Protein AF-A0A8J1TC15-F1 (afdb_monomer)

Structure (mmCIF, N/CA/C/O backbone):
data_AF-A0A8J1TC15-F1
#
_entry.id   AF-A0A8J1TC15-F1
#
loop_
_atom_site.group_PDB
_atom_site.id
_atom_site.type_symbol
_atom_site.label_atom_id
_atom_site.label_alt_id
_atom_site.label_comp_id
_atom_site.label_asym_id
_atom_site.label_entity_id
_atom_site.label_seq_id
_atom_site.pdbx_PDB_ins_code
_atom_site.Cartn_x
_atom_site.Cartn_y
_atom_site.Cartn_z
_atom_site.occupancy
_atom_site.B_iso_or_equiv
_atom_site.auth_seq_id
_atom_site.auth_comp_id
_atom_site.auth_asym_id
_atom_site.auth_atom_id
_atom_site.pdbx_PDB_model_num
ATOM 1 N N . MET A 1 1 ? -5.485 -72.878 -23.109 1.00 44.88 1 MET A N 1
ATOM 2 C CA . MET A 1 1 ? -5.383 -72.364 -21.728 1.00 44.88 1 MET A CA 1
ATOM 3 C C . MET A 1 1 ? -4.046 -71.657 -21.588 1.00 44.88 1 MET A C 1
ATOM 5 O O . MET A 1 1 ? -3.053 -72.343 -21.424 1.00 44.88 1 MET A O 1
ATOM 9 N N . ALA A 1 2 ? -4.022 -70.336 -21.770 1.00 40.53 2 ALA A N 1
ATOM 10 C CA . ALA A 1 2 ? -2.958 -69.406 -21.363 1.00 40.53 2 ALA A CA 1
ATOM 11 C C . ALA A 1 2 ? -3.252 -68.072 -22.059 1.00 40.53 2 ALA A C 1
ATOM 13 O O . ALA A 1 2 ? -2.997 -67.978 -23.249 1.00 40.53 2 ALA A O 1
ATOM 14 N N . LEU A 1 3 ? -3.865 -67.112 -21.361 1.00 36.16 3 LEU A N 1
ATOM 15 C CA . LEU A 1 3 ? -3.813 -65.662 -21.629 1.00 36.16 3 LEU A CA 1
ATOM 16 C C . LEU A 1 3 ? -4.843 -64.978 -20.721 1.00 36.16 3 LEU A C 1
ATOM 18 O O . LEU A 1 3 ? -5.968 -64.725 -21.127 1.00 36.16 3 LEU A O 1
ATOM 22 N N . LEU A 1 4 ? -4.469 -64.743 -19.465 1.00 39.28 4 LEU A N 1
ATOM 23 C CA . LEU A 1 4 ? -5.154 -63.832 -18.544 1.00 39.28 4 LEU A CA 1
ATOM 24 C C . LEU A 1 4 ? -4.110 -63.375 -17.522 1.00 39.28 4 LEU A C 1
ATOM 26 O O . LEU A 1 4 ? -3.776 -64.101 -16.591 1.00 39.28 4 LEU A O 1
ATOM 30 N N . GLY A 1 5 ? -3.546 -62.194 -17.746 1.00 41.97 5 GLY A N 1
ATOM 31 C CA . GLY A 1 5 ? -2.594 -61.572 -16.837 1.00 41.97 5 GLY A CA 1
ATOM 32 C C . GLY A 1 5 ? -1.905 -60.401 -17.516 1.00 41.97 5 GLY A C 1
ATOM 33 O O . GLY A 1 5 ? -1.251 -60.596 -18.531 1.00 41.97 5 GLY A O 1
ATOM 34 N N . ILE A 1 6 ? -2.021 -59.221 -16.903 1.00 44.78 6 ILE A N 1
ATOM 35 C CA . ILE A 1 6 ? -1.453 -57.921 -17.301 1.00 44.78 6 ILE A CA 1
ATOM 36 C C . ILE A 1 6 ? -2.354 -57.105 -18.243 1.00 44.78 6 ILE A C 1
ATOM 38 O O . ILE A 1 6 ? -2.103 -56.988 -19.433 1.00 44.78 6 ILE A O 1
ATOM 42 N N . LEU A 1 7 ? -3.382 -56.479 -17.667 1.00 37.03 7 LEU A N 1
ATOM 43 C CA . LEU A 1 7 ? -3.981 -55.227 -18.154 1.00 37.03 7 LEU A CA 1
ATOM 44 C C . LEU A 1 7 ? -4.628 -54.523 -16.948 1.00 37.03 7 LEU A C 1
ATOM 46 O O . LEU A 1 7 ? -5.839 -54.531 -16.776 1.00 37.03 7 LEU A O 1
ATOM 50 N N . SER A 1 8 ? -3.803 -54.000 -16.038 1.00 45.66 8 SER A N 1
ATOM 51 C CA . SER A 1 8 ? -4.273 -53.156 -14.927 1.00 45.66 8 SER A CA 1
ATOM 52 C C . SER A 1 8 ? -3.149 -52.284 -14.361 1.00 45.66 8 SER A C 1
ATOM 54 O O . SER A 1 8 ? -2.936 -52.274 -13.161 1.00 45.66 8 SER A O 1
ATOM 56 N N . PHE A 1 9 ? -2.405 -51.568 -15.204 1.00 37.19 9 PHE A N 1
ATOM 57 C CA . PHE A 1 9 ? -1.527 -50.476 -14.762 1.00 37.19 9 PHE A CA 1
ATOM 58 C C . PHE A 1 9 ? -1.249 -49.554 -15.948 1.00 37.19 9 PHE A C 1
ATOM 60 O O . PHE A 1 9 ? -0.204 -49.684 -16.561 1.00 37.19 9 PHE A O 1
ATOM 67 N N . LEU A 1 10 ? -2.205 -48.700 -16.333 1.00 35.47 10 LEU A N 1
ATOM 68 C CA . LEU A 1 10 ? -1.983 -47.479 -17.138 1.00 35.47 10 LEU A CA 1
ATOM 69 C C . LEU A 1 10 ? -3.332 -46.789 -17.401 1.00 35.47 10 LEU A C 1
ATOM 71 O O . LEU A 1 10 ? -3.830 -46.734 -18.517 1.00 35.47 10 LEU A O 1
ATOM 75 N N . ALA A 1 11 ? -3.958 -46.293 -16.337 1.00 36.72 11 ALA A N 1
ATOM 76 C CA . ALA A 1 11 ? -5.098 -45.384 -16.437 1.00 36.72 11 ALA A CA 1
ATOM 77 C C . ALA A 1 11 ? -5.096 -44.428 -15.238 1.00 36.72 11 ALA A C 1
ATOM 79 O O . ALA A 1 11 ? -6.023 -44.422 -14.439 1.00 36.72 11 ALA A O 1
ATOM 80 N N . CYS A 1 12 ? -4.005 -43.678 -15.058 1.00 35.56 12 CYS A N 1
ATOM 81 C CA . CYS A 1 12 ? -3.994 -42.511 -14.169 1.00 35.56 12 CYS A CA 1
ATOM 82 C C . CYS A 1 12 ? -2.830 -41.558 -14.487 1.00 35.56 12 CYS A C 1
ATOM 84 O O . CYS A 1 12 ? -2.088 -41.152 -13.606 1.00 35.56 12 CYS A O 1
ATOM 86 N N . PHE A 1 13 ? -2.630 -41.229 -15.760 1.00 32.03 13 PHE A N 1
ATOM 87 C CA . PHE A 1 13 ? -1.803 -40.089 -16.154 1.00 32.03 13 PHE A CA 1
ATOM 88 C C . PHE A 1 13 ? -2.425 -39.514 -17.408 1.00 32.03 13 PHE A C 1
ATOM 90 O O . PHE A 1 13 ? -2.171 -40.015 -18.490 1.00 32.03 13 PHE A O 1
ATOM 97 N N . LEU A 1 14 ? -3.338 -38.567 -17.217 1.00 30.38 14 LEU A N 1
ATOM 98 C CA . LEU A 1 14 ? -3.688 -37.477 -18.131 1.00 30.38 14 LEU A CA 1
ATOM 99 C C . LEU A 1 14 ? -4.768 -36.637 -17.424 1.00 30.38 14 LEU A C 1
ATOM 101 O O . LEU A 1 14 ? -5.870 -36.432 -17.926 1.00 30.38 14 LEU A O 1
ATOM 105 N N . VAL A 1 15 ? -4.450 -36.150 -16.219 1.00 28.89 15 VAL A N 1
ATOM 106 C CA . VAL A 1 15 ? -5.023 -34.871 -15.798 1.00 28.89 15 VAL A CA 1
ATOM 107 C C . VAL A 1 15 ? -4.265 -33.853 -16.635 1.00 28.89 15 VAL A C 1
ATOM 109 O O . VAL A 1 15 ? -3.061 -33.682 -16.463 1.00 28.89 15 VAL A O 1
ATOM 112 N N . HIS A 1 16 ? -4.945 -33.269 -17.619 1.00 25.66 16 HIS A N 1
ATOM 113 C CA . HIS A 1 16 ? -4.458 -32.054 -18.250 1.00 25.66 16 HIS A CA 1
ATOM 114 C C . HIS A 1 16 ? -4.238 -31.048 -17.122 1.00 25.66 16 HIS A C 1
ATOM 116 O O . HIS A 1 16 ? -5.192 -30.679 -16.439 1.00 25.66 16 HIS A O 1
ATOM 122 N N . ALA A 1 17 ? -2.985 -30.657 -16.898 1.00 27.67 17 ALA A N 1
ATOM 123 C CA . ALA A 1 17 ? -2.678 -29.456 -16.150 1.00 27.67 17 ALA A CA 1
ATOM 124 C C . ALA A 1 17 ? -3.260 -28.290 -16.958 1.00 27.67 17 ALA A C 1
ATOM 126 O O . ALA A 1 17 ? -2.634 -27.781 -17.883 1.00 27.67 17 ALA A O 1
ATOM 127 N N . SER A 1 18 ? -4.513 -27.934 -16.682 1.00 32.81 18 SER A N 1
ATOM 128 C CA . SER A 1 18 ? -4.978 -26.581 -16.945 1.00 32.81 18 SER A CA 1
ATOM 129 C C . SER A 1 18 ? -4.099 -25.677 -16.096 1.00 32.81 18 SER A C 1
ATOM 131 O O . SER A 1 18 ? -4.026 -25.905 -14.888 1.00 32.81 18 SER A O 1
ATOM 133 N N . ASN A 1 19 ? -3.409 -24.734 -16.737 1.00 33.53 19 ASN A N 1
ATOM 134 C CA . ASN A 1 19 ? -2.605 -23.690 -16.112 1.00 33.53 19 ASN A CA 1
ATOM 135 C C . ASN A 1 19 ? -3.291 -23.201 -14.830 1.00 33.53 19 ASN A C 1
ATOM 137 O O . ASN A 1 19 ? -4.298 -22.500 -14.890 1.00 33.53 19 ASN A O 1
ATOM 141 N N . ALA A 1 20 ? -2.804 -23.653 -13.677 1.00 31.80 20 ALA A N 1
ATOM 142 C CA . ALA A 1 20 ? -3.202 -23.093 -12.405 1.00 31.80 20 ALA A CA 1
ATOM 143 C C . ALA A 1 20 ? -2.311 -21.869 -12.228 1.00 31.80 20 ALA A C 1
ATOM 145 O O . ALA A 1 20 ? -1.138 -22.005 -11.891 1.00 31.80 20 ALA A O 1
ATOM 146 N N . GLU A 1 21 ? -2.855 -20.701 -12.556 1.00 40.38 21 GLU A N 1
ATOM 147 C CA . GLU A 1 21 ? -2.321 -19.417 -12.117 1.00 40.38 21 GLU A CA 1
ATOM 148 C C . GLU A 1 21 ? -2.083 -19.521 -10.609 1.00 40.38 21 GLU A C 1
ATOM 150 O O . GLU A 1 21 ? -2.985 -19.838 -9.825 1.00 40.38 21 GLU A O 1
ATOM 155 N N . THR A 1 22 ? -0.819 -19.406 -10.212 1.00 44.84 22 THR A N 1
ATOM 156 C CA . THR A 1 22 ? -0.415 -19.574 -8.821 1.00 44.84 22 THR A CA 1
ATOM 157 C C . THR A 1 22 ? -0.875 -18.334 -8.068 1.00 44.84 22 THR A C 1
ATOM 159 O O . THR A 1 22 ? -0.169 -17.335 -8.026 1.00 44.84 22 THR A O 1
ATOM 162 N N . LEU A 1 23 ? -2.084 -18.385 -7.510 1.00 52.16 23 LEU A N 1
ATOM 163 C CA . LEU A 1 23 ? -2.609 -17.365 -6.607 1.00 52.16 23 LEU A CA 1
ATOM 164 C C . LEU A 1 23 ? -1.539 -17.050 -5.543 1.00 52.16 23 LEU A C 1
ATOM 166 O O . LEU A 1 23 ? -1.155 -17.953 -4.792 1.00 52.16 23 LEU A O 1
ATOM 170 N N . ILE A 1 24 ? -1.066 -15.797 -5.467 1.00 67.00 24 ILE A N 1
ATOM 171 C CA . ILE A 1 24 ? -0.081 -15.350 -4.464 1.00 67.00 24 ILE A CA 1
ATOM 172 C C . ILE A 1 24 ? -0.787 -15.168 -3.112 1.00 67.00 24 ILE A C 1
ATOM 174 O O . ILE A 1 24 ? -0.950 -14.071 -2.580 1.00 67.00 24 ILE A O 1
ATOM 178 N N . ILE A 1 25 ? -1.256 -16.285 -2.560 1.00 72.88 25 ILE A N 1
ATOM 179 C CA . ILE A 1 25 ? -1.775 -16.381 -1.201 1.00 72.88 25 ILE A CA 1
ATOM 180 C C . ILE A 1 25 ? -0.789 -17.128 -0.315 1.00 72.88 25 ILE A C 1
ATOM 182 O O . ILE A 1 25 ? -0.185 -18.124 -0.713 1.00 72.88 25 ILE A O 1
ATOM 186 N N . ASP A 1 26 ? -0.661 -16.673 0.926 1.00 75.69 26 ASP A N 1
ATOM 187 C CA . ASP A 1 26 ? 0.062 -17.413 1.949 1.00 75.69 26 ASP A CA 1
ATOM 188 C C . ASP A 1 26 ? -0.661 -18.733 2.306 1.00 75.69 26 ASP A C 1
ATOM 190 O O . ASP A 1 26 ? -1.798 -19.004 1.901 1.00 75.69 26 ASP A O 1
ATOM 194 N N . SER A 1 27 ? -0.012 -19.572 3.116 1.00 69.94 27 SER A N 1
ATOM 195 C CA . SER A 1 27 ? -0.578 -20.848 3.581 1.00 69.94 27 SER A CA 1
ATOM 196 C C . SER A 1 27 ? -1.859 -20.700 4.418 1.00 69.94 27 SER A C 1
ATOM 198 O O . SER A 1 27 ? -2.573 -21.682 4.631 1.00 69.94 27 SER A O 1
ATOM 200 N N . TYR A 1 28 ? -2.180 -19.485 4.867 1.00 75.31 28 TYR A N 1
ATOM 201 C CA . TYR A 1 28 ? -3.394 -19.141 5.605 1.00 75.31 28 TYR A CA 1
ATOM 202 C C . TYR A 1 28 ? -4.507 -18.613 4.686 1.00 75.31 28 TYR A C 1
ATOM 204 O O . TYR A 1 28 ? -5.640 -18.396 5.131 1.00 75.31 28 TYR A O 1
ATOM 212 N N . GLY A 1 29 ? -4.228 -18.477 3.388 1.00 83.69 29 GLY A N 1
ATOM 213 C CA . GLY A 1 29 ? -5.150 -17.948 2.399 1.00 83.69 29 GLY A CA 1
ATOM 214 C C . GLY A 1 29 ? -5.285 -16.433 2.470 1.00 83.69 29 GLY A C 1
ATOM 215 O O . GLY A 1 29 ? -6.389 -15.935 2.253 1.00 83.69 29 GLY A O 1
ATOM 216 N N . ASN A 1 30 ? -4.221 -15.710 2.810 1.00 89.62 30 ASN A N 1
ATOM 217 C CA . ASN A 1 30 ? -4.180 -14.255 2.728 1.00 89.62 30 ASN A CA 1
ATOM 218 C C . ASN A 1 30 ? -3.335 -13.797 1.541 1.00 89.62 30 ASN A C 1
ATOM 220 O O . ASN A 1 30 ? -2.290 -14.380 1.279 1.00 89.62 30 ASN A O 1
ATOM 224 N N . ALA A 1 31 ? -3.757 -12.725 0.877 1.00 91.81 31 ALA A N 1
ATOM 225 C CA . ALA A 1 31 ? -2.976 -12.042 -0.150 1.00 91.81 31 ALA A CA 1
ATOM 226 C C . ALA A 1 31 ? -2.532 -10.668 0.350 1.00 91.81 31 ALA A C 1
ATOM 228 O O . ALA A 1 31 ? -3.244 -10.040 1.141 1.00 91.81 31 ALA A O 1
ATOM 229 N N . THR A 1 32 ? -1.374 -10.201 -0.116 1.00 93.12 32 THR A N 1
ATOM 230 C CA . THR A 1 32 ? -0.784 -8.922 0.296 1.00 93.12 32 THR A CA 1
ATOM 231 C C . THR A 1 32 ? -0.552 -8.034 -0.915 1.00 93.12 32 THR A C 1
ATOM 233 O O . THR A 1 32 ? 0.270 -8.359 -1.762 1.00 93.12 32 THR A O 1
ATOM 236 N N . CYS A 1 33 ? -1.221 -6.885 -0.938 1.00 94.50 33 CYS A N 1
ATOM 237 C CA . CYS A 1 33 ? -0.926 -5.790 -1.857 1.00 94.50 33 CYS A CA 1
ATOM 238 C C . CYS A 1 33 ? 0.092 -4.829 -1.233 1.00 94.50 33 CYS A C 1
ATOM 240 O O . CYS A 1 33 ? 0.133 -4.676 -0.004 1.00 94.50 33 CYS A O 1
ATOM 242 N N . ARG A 1 34 ? 0.883 -4.153 -2.071 1.00 92.81 34 ARG A N 1
ATOM 243 C CA . ARG A 1 34 ? 1.950 -3.235 -1.646 1.00 92.81 34 ARG A CA 1
ATOM 244 C C . ARG A 1 34 ? 1.855 -1.885 -2.352 1.00 92.81 34 ARG A C 1
ATOM 246 O O . ARG A 1 34 ? 1.406 -1.806 -3.490 1.00 92.81 34 ARG A O 1
ATOM 253 N N . SER A 1 35 ? 2.299 -0.847 -1.654 1.00 92.62 35 SER A N 1
ATOM 254 C CA . SER A 1 35 ? 2.616 0.492 -2.158 1.00 92.62 35 SER A CA 1
ATOM 255 C C . SER A 1 35 ? 3.968 0.849 -1.555 1.00 92.62 35 SER A C 1
ATOM 257 O O . SER A 1 35 ? 4.033 1.235 -0.387 1.00 92.62 35 SER A O 1
ATOM 259 N N . GLN A 1 36 ? 5.040 0.623 -2.308 1.00 85.50 36 GLN A N 1
ATOM 260 C CA . GLN A 1 36 ? 6.404 0.557 -1.781 1.00 85.50 36 GLN A CA 1
ATOM 261 C C . GLN A 1 36 ? 7.339 1.508 -2.526 1.00 85.50 36 GLN A C 1
ATOM 263 O O . GLN A 1 36 ? 7.214 1.663 -3.735 1.00 85.50 36 GLN A O 1
ATOM 268 N N . GLY A 1 37 ? 8.272 2.119 -1.791 1.00 78.56 37 GLY A N 1
ATOM 269 C CA . GLY A 1 37 ? 9.329 2.946 -2.369 1.00 78.56 37 GLY A CA 1
ATOM 270 C C . GLY A 1 37 ? 8.816 4.256 -2.957 1.00 78.56 37 GLY A C 1
ATOM 271 O O . GLY A 1 37 ? 7.922 4.898 -2.388 1.00 78.56 37 GLY A O 1
ATOM 272 N N . GLU A 1 38 ? 9.338 4.598 -4.128 1.00 73.81 38 GLU A N 1
ATOM 273 C CA . GLU A 1 38 ? 8.834 5.584 -5.082 1.00 73.81 38 GLU A CA 1
ATOM 274 C C . GLU A 1 38 ? 7.526 5.106 -5.711 1.00 73.81 38 GLU A C 1
ATOM 276 O O . GLU A 1 38 ? 7.334 5.103 -6.916 1.00 73.81 38 GLU A O 1
ATOM 281 N N . VAL A 1 39 ? 6.628 4.619 -4.865 1.00 75.50 39 VAL A N 1
ATOM 282 C CA . VAL A 1 39 ? 5.293 4.129 -5.162 1.00 75.50 39 VAL A CA 1
ATOM 283 C C . VAL A 1 39 ? 5.264 3.185 -6.369 1.00 75.50 39 VAL A C 1
ATOM 285 O O . VAL A 1 39 ? 4.842 3.482 -7.491 1.00 75.50 39 VAL A O 1
ATOM 288 N N . HIS A 1 40 ? 5.687 1.970 -6.077 1.00 86.94 40 HIS A N 1
ATOM 289 C CA . HIS A 1 40 ? 5.468 0.788 -6.882 1.00 86.94 40 HIS A CA 1
ATOM 290 C C . HIS A 1 40 ? 4.323 -0.006 -6.257 1.00 86.94 40 HIS A C 1
ATOM 292 O O . HIS A 1 40 ? 4.299 -0.250 -5.042 1.00 86.94 40 HIS A O 1
ATOM 298 N N . TYR A 1 41 ? 3.337 -0.349 -7.079 1.00 91.50 41 TYR A N 1
ATOM 299 C CA . TYR A 1 41 ? 2.155 -1.078 -6.653 1.00 91.50 41 TYR A CA 1
ATOM 300 C C . TYR A 1 41 ? 2.286 -2.545 -7.029 1.00 91.50 41 TYR A C 1
ATOM 302 O O . TYR A 1 41 ? 2.633 -2.865 -8.160 1.00 91.50 41 TYR A O 1
ATOM 310 N N . TRP A 1 42 ? 1.944 -3.418 -6.085 1.00 91.25 42 TRP A N 1
ATOM 311 C CA . TRP A 1 42 ? 1.667 -4.827 -6.356 1.00 91.25 42 TRP A CA 1
ATOM 312 C C . TRP A 1 42 ? 0.216 -5.092 -6.005 1.00 91.25 42 TRP A C 1
ATOM 314 O O . TRP A 1 42 ? -0.185 -4.840 -4.865 1.00 91.25 42 TRP A O 1
ATOM 324 N N . SER A 1 43 ? -0.561 -5.589 -6.964 1.00 94.25 43 SER A N 1
ATOM 325 C CA . SER A 1 43 ? -1.945 -5.987 -6.729 1.00 94.25 43 SER A CA 1
ATOM 326 C C . SER A 1 43 ? -2.038 -7.185 -5.777 1.00 94.25 43 SER A C 1
ATOM 328 O O . SER A 1 43 ? -1.036 -7.804 -5.416 1.00 94.25 43 SER A O 1
ATOM 330 N N . LEU A 1 44 ? -3.258 -7.527 -5.354 1.00 93.75 44 LEU A N 1
ATOM 331 C CA . LEU A 1 44 ? -3.488 -8.725 -4.537 1.00 93.75 44 LEU A CA 1
ATOM 332 C C . LEU A 1 44 ? -3.222 -10.033 -5.292 1.00 93.75 44 LEU A C 1
ATOM 334 O O . LEU A 1 44 ? -2.948 -11.039 -4.641 1.00 93.75 44 LEU A O 1
ATOM 338 N N . ASP A 1 45 ? -3.291 -10.018 -6.623 1.00 91.00 45 ASP A N 1
ATOM 339 C CA . ASP A 1 45 ? -3.049 -11.200 -7.452 1.00 91.00 45 ASP A CA 1
ATOM 340 C C . ASP A 1 45 ? -1.601 -11.265 -7.973 1.00 91.00 45 ASP A C 1
ATOM 342 O O . ASP A 1 45 ? -1.163 -12.325 -8.414 1.00 91.00 45 ASP A O 1
ATOM 346 N N . GLY A 1 46 ? -0.824 -10.182 -7.827 1.00 86.94 46 GLY A N 1
ATOM 347 C CA . GLY A 1 46 ? 0.619 -10.156 -8.085 1.00 86.94 46 GLY A CA 1
ATOM 348 C C . GLY A 1 46 ? 1.075 -9.228 -9.207 1.00 86.94 46 GLY A C 1
ATOM 349 O O . GLY A 1 46 ? 2.270 -9.186 -9.494 1.00 86.94 46 GLY A O 1
ATOM 350 N N . LEU A 1 47 ? 0.167 -8.471 -9.829 1.00 87.75 47 LEU A N 1
ATOM 351 C CA . LEU A 1 47 ? 0.527 -7.533 -10.887 1.00 87.75 47 LEU A CA 1
ATOM 352 C C . LEU A 1 47 ? 1.321 -6.351 -10.322 1.00 87.75 47 LEU A C 1
ATOM 354 O O . LEU A 1 47 ? 0.812 -5.608 -9.480 1.00 87.75 47 LEU A O 1
ATOM 358 N N . GLY A 1 48 ? 2.534 -6.156 -10.836 1.00 87.81 48 GLY A N 1
ATOM 359 C CA . GLY A 1 48 ? 3.363 -4.982 -10.585 1.00 87.81 48 GLY A CA 1
ATOM 360 C C . GLY A 1 48 ? 3.080 -3.849 -11.575 1.00 87.81 48 GLY A C 1
ATOM 361 O O . GLY A 1 48 ? 3.037 -4.083 -12.781 1.00 87.81 48 GLY A O 1
ATOM 362 N N . TYR A 1 49 ? 2.909 -2.618 -11.089 1.00 87.50 49 TYR A N 1
ATOM 363 C CA . TYR A 1 49 ? 2.891 -1.416 -11.931 1.00 87.50 49 TYR A CA 1
ATOM 364 C C . TYR A 1 49 ? 3.335 -0.163 -11.160 1.00 87.50 49 TYR A C 1
ATOM 366 O O . TYR A 1 49 ? 3.392 -0.143 -9.929 1.00 87.50 49 TYR A O 1
ATOM 374 N N . HIS A 1 50 ? 3.628 0.914 -11.887 1.00 86.06 50 HIS A N 1
ATOM 375 C CA . HIS A 1 50 ? 4.122 2.171 -11.321 1.00 86.06 50 HIS A CA 1
ATOM 376 C C . HIS A 1 50 ? 3.105 3.297 -11.509 1.00 86.06 50 HIS A C 1
ATOM 378 O O . HIS A 1 50 ? 2.397 3.331 -12.511 1.00 86.06 50 HIS A O 1
ATOM 384 N N . HIS A 1 51 ? 3.021 4.219 -10.550 1.00 86.56 51 HIS A N 1
ATOM 385 C CA . HIS A 1 51 ? 2.198 5.428 -10.674 1.00 86.56 51 HIS A CA 1
ATOM 386 C C . HIS A 1 51 ? 2.763 6.533 -9.773 1.00 86.56 51 HIS A C 1
ATOM 388 O O . HIS A 1 51 ? 2.729 6.418 -8.548 1.00 86.56 51 HIS A O 1
ATOM 394 N N . GLN A 1 52 ? 3.296 7.590 -10.393 1.00 81.12 52 GLN A N 1
ATOM 395 C CA . GLN A 1 52 ? 4.214 8.555 -9.770 1.00 81.12 52 GLN A CA 1
ATOM 396 C C . GLN A 1 52 ? 3.583 9.928 -9.557 1.00 81.12 52 GLN A C 1
ATOM 398 O O . GLN A 1 52 ? 3.829 10.865 -10.314 1.00 81.12 52 GLN A O 1
ATOM 403 N N . CYS A 1 53 ? 2.703 10.042 -8.564 1.00 86.19 53 CYS A N 1
ATOM 404 C CA . CYS A 1 53 ? 1.875 11.233 -8.397 1.00 86.19 53 CYS A CA 1
ATOM 405 C C . CYS A 1 53 ? 1.522 11.443 -6.926 1.00 86.19 53 CYS A C 1
ATOM 407 O O . CYS A 1 53 ? 1.342 10.483 -6.175 1.00 86.19 53 CYS A O 1
ATOM 409 N N . ASP A 1 54 ? 1.365 12.696 -6.512 1.00 89.31 54 ASP A N 1
ATOM 410 C CA . ASP A 1 54 ? 1.272 13.104 -5.115 1.00 89.31 54 ASP A CA 1
ATOM 411 C C . ASP A 1 54 ? -0.160 13.289 -4.602 1.00 89.31 54 ASP A C 1
ATOM 413 O O . ASP A 1 54 ? -0.363 14.027 -3.648 1.00 89.31 54 ASP A O 1
ATOM 417 N N . CYS A 1 55 ? -1.170 12.606 -5.156 1.00 94.06 55 CYS A N 1
ATOM 418 C CA . CYS A 1 55 ? -2.542 12.678 -4.634 1.00 94.06 55 CYS A CA 1
ATOM 419 C C . CYS A 1 55 ? -2.870 11.606 -3.588 1.00 94.06 55 CYS A C 1
ATOM 421 O O . CYS A 1 55 ? -2.051 10.783 -3.174 1.00 94.06 55 CYS A O 1
ATOM 423 N N . LYS A 1 56 ? -4.116 11.661 -3.108 1.00 97.19 56 LYS A N 1
ATOM 424 C CA . LYS A 1 56 ? -4.719 10.620 -2.286 1.00 97.19 56 LYS A CA 1
ATOM 425 C C . LYS A 1 56 ? -5.483 9.641 -3.168 1.00 97.19 56 LYS A C 1
ATOM 427 O O . LYS A 1 56 ? -6.265 10.050 -4.027 1.00 97.19 56 LYS A O 1
ATOM 432 N N . TYR A 1 57 ? -5.309 8.355 -2.905 1.00 97.25 57 TYR A N 1
ATOM 433 C CA . TYR A 1 57 ? -5.849 7.273 -3.714 1.00 97.25 57 TYR A CA 1
ATOM 434 C C . TYR A 1 57 ? -6.559 6.229 -2.859 1.00 97.25 57 TYR A C 1
ATOM 436 O O . TYR A 1 57 ? -6.205 5.985 -1.702 1.00 97.25 57 TYR A O 1
ATOM 444 N N . LEU A 1 58 ? -7.569 5.585 -3.445 1.00 98.00 58 LEU A N 1
ATOM 445 C CA . LEU A 1 58 ? -8.142 4.361 -2.895 1.00 98.00 58 LEU A CA 1
ATOM 446 C C . LEU A 1 58 ? -7.187 3.200 -3.178 1.00 98.00 58 LEU A C 1
ATOM 448 O O . LEU A 1 58 ? -7.210 2.643 -4.273 1.00 98.00 58 LEU A O 1
ATOM 452 N N . LEU A 1 59 ? -6.384 2.827 -2.180 1.00 97.19 59 LEU A N 1
ATOM 453 C CA . LEU A 1 59 ? -5.498 1.672 -2.284 1.00 97.19 59 LEU A CA 1
ATOM 454 C C . LEU A 1 59 ? -6.336 0.395 -2.400 1.00 97.19 59 LEU A C 1
ATOM 456 O O . LEU A 1 59 ? -6.170 -0.378 -3.335 1.00 97.19 59 LEU A O 1
ATOM 460 N N . LEU A 1 60 ? -7.317 0.229 -1.509 1.00 96.62 60 LEU A N 1
ATOM 461 C CA . LEU A 1 60 ? -8.240 -0.901 -1.546 1.00 96.62 60 LEU A CA 1
ATOM 462 C C . LEU A 1 60 ? -9.518 -0.603 -0.760 1.00 96.62 60 LEU A C 1
ATOM 464 O O . LEU A 1 60 ? -9.475 0.031 0.290 1.00 96.62 60 LEU A O 1
ATOM 468 N N . GLY A 1 61 ? -10.673 -1.089 -1.198 1.00 96.50 61 GLY A N 1
ATOM 469 C CA . GLY A 1 61 ? -11.903 -0.979 -0.418 1.00 96.50 61 GLY A CA 1
ATOM 470 C C . GLY A 1 61 ? -12.935 -2.035 -0.767 1.00 96.50 61 GLY A C 1
ATOM 471 O O . GLY A 1 61 ? -12.995 -2.528 -1.889 1.00 96.50 61 GLY A O 1
ATOM 472 N N . SER A 1 62 ? -13.788 -2.368 0.200 1.00 95.81 62 SER A N 1
ATOM 473 C CA . SER A 1 62 ? -14.895 -3.300 -0.018 1.00 95.81 62 SER A CA 1
ATOM 474 C C . SER A 1 62 ? -15.919 -2.717 -0.998 1.00 95.81 62 SER A C 1
ATOM 476 O O . SER A 1 62 ? -16.467 -1.643 -0.735 1.00 95.81 62 SER A O 1
ATOM 478 N N . ILE A 1 63 ? -16.250 -3.447 -2.064 1.00 93.44 63 ILE A N 1
ATOM 479 C CA . ILE A 1 63 ? -17.291 -3.049 -3.034 1.00 93.44 63 ILE A CA 1
ATOM 480 C C . ILE A 1 63 ? -18.664 -3.649 -2.714 1.00 93.44 63 ILE A C 1
ATOM 482 O O . ILE A 1 63 ? -19.699 -3.173 -3.182 1.00 93.44 63 ILE A O 1
ATOM 486 N N . ILE A 1 64 ? -18.701 -4.676 -1.866 1.00 87.94 64 ILE A N 1
ATOM 487 C CA . ILE A 1 64 ? -19.948 -5.285 -1.410 1.00 87.94 64 ILE A CA 1
ATOM 488 C C . ILE A 1 64 ? -20.577 -4.495 -0.257 1.00 87.94 64 ILE A C 1
ATOM 490 O O . ILE A 1 64 ? -19.905 -4.042 0.670 1.00 87.94 64 ILE A O 1
ATOM 494 N N . LYS A 1 65 ? -21.912 -4.385 -0.268 1.00 79.38 65 LYS A N 1
ATOM 495 C CA . LYS A 1 65 ? -22.687 -3.794 0.835 1.00 79.38 65 LYS A CA 1
ATOM 496 C C . LYS A 1 65 ? -22.704 -4.742 2.039 1.00 79.38 65 LYS A C 1
ATOM 498 O O . LYS A 1 65 ? -23.674 -5.462 2.263 1.00 79.38 65 LYS A O 1
ATOM 503 N N . THR A 1 66 ? -21.627 -4.760 2.818 1.00 79.38 66 THR A N 1
ATOM 504 C CA . THR A 1 66 ? -21.539 -5.540 4.061 1.00 79.38 66 THR A CA 1
ATOM 505 C C . THR A 1 66 ? -21.947 -4.706 5.267 1.00 79.38 66 THR A C 1
ATOM 507 O O . THR A 1 66 ? -22.144 -3.491 5.212 1.00 79.38 66 THR A O 1
ATOM 510 N N . ARG A 1 67 ? -22.063 -5.373 6.420 1.00 79.19 67 ARG A N 1
ATOM 511 C CA . ARG A 1 67 ? -22.208 -4.689 7.710 1.00 79.19 67 ARG A CA 1
ATOM 512 C C . ARG A 1 67 ? -20.897 -4.043 8.183 1.00 79.19 67 ARG A C 1
ATOM 514 O O . ARG A 1 67 ? -20.971 -3.195 9.074 1.00 79.19 67 ARG A O 1
ATOM 521 N N . THR A 1 68 ? -19.761 -4.394 7.591 1.00 90.62 68 THR A N 1
ATOM 522 C CA . THR A 1 68 ? -18.404 -3.980 7.975 1.00 90.62 68 THR A CA 1
ATOM 523 C C . THR A 1 68 ? -17.613 -3.490 6.750 1.00 90.62 68 THR A C 1
ATOM 525 O O . THR A 1 68 ? -16.586 -4.075 6.412 1.00 90.62 68 THR A O 1
ATOM 528 N N . PRO A 1 69 ? -18.085 -2.443 6.040 1.00 94.31 69 PRO A N 1
ATOM 529 C CA . PRO A 1 69 ? -17.346 -1.896 4.905 1.00 94.31 69 PRO A CA 1
ATOM 530 C C . PRO A 1 69 ? -16.027 -1.277 5.372 1.00 94.31 69 PRO A C 1
ATOM 532 O O . PRO A 1 69 ? -15.970 -0.696 6.454 1.00 94.31 69 PRO A O 1
ATOM 535 N N . PHE A 1 70 ? -14.983 -1.344 4.567 1.00 96.94 70 PHE A N 1
ATOM 536 C CA . PHE A 1 70 ? -13.716 -0.699 4.897 1.00 96.94 70 PHE A CA 1
ATOM 537 C C . PHE A 1 70 ? -13.103 -0.074 3.652 1.00 96.94 70 PHE A C 1
ATOM 539 O O . PHE A 1 70 ? -13.418 -0.470 2.524 1.00 96.94 70 PHE A O 1
ATOM 546 N N . LYS A 1 71 ? -12.232 0.904 3.877 1.00 97.88 71 LYS A N 1
ATOM 547 C CA . LYS A 1 71 ? -11.329 1.432 2.860 1.00 97.88 71 LYS A CA 1
ATOM 548 C C . LYS A 1 71 ? -9.941 1.564 3.452 1.00 97.88 71 LYS A C 1
ATOM 550 O O . LYS A 1 71 ? -9.798 1.890 4.628 1.00 97.88 71 LYS A O 1
ATOM 555 N N . VAL A 1 72 ? -8.952 1.342 2.612 1.00 98.56 72 VAL A N 1
ATOM 556 C CA . VAL A 1 72 ? -7.562 1.683 2.836 1.00 98.56 72 VAL A CA 1
ATOM 557 C C . VAL A 1 72 ? -7.207 2.733 1.794 1.00 98.56 72 VAL A C 1
ATOM 559 O O . VAL A 1 72 ? -7.372 2.506 0.593 1.00 98.56 72 VAL A O 1
ATOM 562 N N . LEU A 1 73 ? -6.802 3.910 2.252 1.00 98.31 73 LEU A N 1
ATOM 563 C CA . LEU A 1 73 ? -6.414 5.032 1.405 1.00 98.31 73 LEU A CA 1
ATOM 564 C C . LEU A 1 73 ? -4.914 5.263 1.560 1.00 98.31 73 LEU A C 1
ATOM 566 O O . LEU A 1 73 ? -4.409 5.211 2.678 1.00 98.31 73 LEU A O 1
ATOM 570 N N . SER A 1 74 ? -4.226 5.556 0.464 1.00 97.12 74 SER A N 1
ATOM 571 C CA . SER A 1 74 ? -2.830 6.000 0.488 1.00 97.12 74 SER A CA 1
ATOM 572 C C . SER A 1 74 ? -2.768 7.458 0.058 1.00 97.12 74 SER A C 1
ATOM 574 O O . SER A 1 74 ? -3.459 7.844 -0.886 1.00 97.12 74 SER A O 1
ATOM 576 N N . LYS A 1 75 ? -1.981 8.281 0.748 1.00 96.62 75 LYS A N 1
ATOM 577 C CA . LYS A 1 75 ? -1.602 9.614 0.267 1.00 96.62 75 LYS A CA 1
ATOM 578 C C . LYS A 1 75 ? -0.149 9.567 -0.130 1.00 96.62 75 LYS A C 1
ATOM 580 O O . LYS A 1 75 ? 0.689 9.242 0.708 1.00 96.62 75 LYS A O 1
ATOM 585 N N . ASN A 1 76 ? 0.127 9.982 -1.353 1.00 93.88 76 ASN A N 1
ATOM 586 C CA . ASN A 1 76 ? 1.479 10.132 -1.844 1.00 93.88 76 ASN A CA 1
ATOM 587 C C . ASN A 1 76 ? 1.958 11.584 -1.685 1.00 93.88 76 ASN A C 1
ATOM 589 O O . ASN A 1 76 ? 1.156 12.493 -1.450 1.00 93.88 76 ASN A O 1
ATOM 593 N N . TRP A 1 77 ? 3.268 11.802 -1.759 1.00 90.44 77 TRP A N 1
ATOM 594 C CA . TRP A 1 77 ? 3.895 13.126 -1.729 1.00 90.44 77 TRP A CA 1
ATOM 595 C C . TRP A 1 77 ? 5.252 13.126 -2.422 1.00 90.44 77 TRP A C 1
ATOM 597 O O . TRP A 1 77 ? 5.935 12.105 -2.439 1.00 90.44 77 TRP A O 1
ATOM 607 N N . TYR A 1 78 ? 5.662 14.284 -2.926 1.00 86.12 78 TYR A N 1
ATOM 608 C CA . TYR A 1 78 ? 7.059 14.531 -3.263 1.00 86.12 78 TYR A CA 1
ATOM 609 C C . TYR A 1 78 ? 7.847 14.850 -1.993 1.00 86.12 78 TYR A C 1
ATOM 611 O O . TYR A 1 78 ? 7.346 15.535 -1.090 1.00 86.12 78 TYR A O 1
ATOM 619 N N . LEU A 1 79 ? 9.081 14.350 -1.911 1.00 81.38 79 LEU A N 1
ATOM 620 C CA . LEU A 1 79 ? 9.948 14.646 -0.776 1.00 81.38 79 LEU A CA 1
ATOM 621 C C . LEU A 1 79 ? 10.246 16.155 -0.712 1.00 81.38 79 LEU A C 1
ATOM 623 O O . LEU A 1 79 ? 10.440 16.800 -1.746 1.00 81.38 79 LEU A O 1
ATOM 627 N N . PRO A 1 80 ? 10.326 16.749 0.492 1.00 79.31 80 PRO A N 1
ATOM 628 C CA . PRO A 1 80 ? 10.713 18.147 0.631 1.00 79.31 80 PRO A CA 1
ATOM 629 C C . PRO A 1 80 ? 12.087 18.407 0.002 1.00 79.31 80 PRO A C 1
ATOM 631 O O . PRO A 1 80 ? 13.066 17.756 0.360 1.00 79.31 80 PRO A O 1
ATOM 634 N N . GLY A 1 81 ? 12.164 19.389 -0.898 1.00 72.44 81 GLY A N 1
ATOM 635 C CA . GLY A 1 81 ? 13.397 19.737 -1.612 1.00 72.44 81 GLY A CA 1
ATOM 636 C C . GLY A 1 81 ? 13.582 19.035 -2.961 1.00 72.44 81 GLY A C 1
ATOM 637 O O . GLY A 1 81 ? 14.554 19.335 -3.649 1.00 72.44 81 GLY A O 1
ATOM 638 N N . ASP A 1 82 ? 12.659 18.160 -3.371 1.00 67.94 82 ASP A N 1
ATOM 639 C CA . ASP A 1 82 ? 12.626 17.623 -4.734 1.00 67.94 82 ASP A CA 1
ATOM 640 C C . ASP A 1 82 ? 11.889 18.584 -5.683 1.00 67.94 82 ASP A C 1
ATOM 642 O O . ASP A 1 82 ? 10.691 18.464 -5.939 1.00 67.94 82 ASP A O 1
ATOM 646 N N . GLU A 1 83 ? 12.612 19.593 -6.174 1.00 59.88 83 GLU A N 1
ATOM 647 C CA . GLU A 1 83 ? 12.051 20.661 -7.017 1.00 59.88 83 GLU A CA 1
ATOM 648 C C . GLU A 1 83 ? 11.527 20.169 -8.370 1.00 59.88 83 GLU A C 1
ATOM 650 O O . GLU A 1 83 ? 10.666 20.822 -8.959 1.00 59.88 83 GLU A O 1
ATOM 655 N N . ILE A 1 84 ? 12.038 19.040 -8.868 1.00 61.44 84 ILE A N 1
ATOM 656 C CA . ILE A 1 84 ? 11.653 18.510 -10.181 1.00 61.44 84 ILE A CA 1
ATOM 657 C C . ILE A 1 84 ? 10.642 17.365 -10.085 1.00 61.44 84 ILE A C 1
ATOM 659 O O . ILE A 1 84 ? 10.290 16.812 -11.122 1.00 61.44 84 ILE A O 1
ATOM 663 N N . GLN A 1 85 ? 10.167 17.042 -8.872 1.00 69.69 85 GLN A N 1
ATOM 664 C CA . GLN A 1 85 ? 9.135 16.028 -8.633 1.00 69.69 85 GLN A CA 1
ATOM 665 C C . GLN A 1 85 ? 9.494 14.686 -9.290 1.00 69.69 85 GLN A C 1
ATOM 667 O O . GLN A 1 85 ? 8.710 14.117 -10.048 1.00 69.69 85 GLN A O 1
ATOM 672 N N . ARG A 1 86 ? 10.718 14.205 -9.028 1.00 62.94 86 ARG A N 1
ATOM 673 C CA . ARG A 1 86 ? 11.296 13.008 -9.668 1.00 62.94 86 ARG A CA 1
ATOM 674 C C . ARG A 1 86 ? 10.472 11.766 -9.387 1.00 62.94 86 ARG A C 1
ATOM 676 O O . ARG A 1 86 ? 10.360 10.906 -10.252 1.00 62.94 86 ARG A O 1
ATOM 683 N N . ALA A 1 87 ? 9.937 11.688 -8.173 1.00 76.00 87 ALA A N 1
ATOM 684 C CA . ALA A 1 87 ? 9.239 10.517 -7.688 1.00 76.00 87 ALA A CA 1
ATOM 685 C C . ALA A 1 87 ? 8.317 10.828 -6.517 1.00 76.00 87 ALA A C 1
ATOM 687 O O . ALA A 1 87 ? 8.644 11.608 -5.615 1.00 76.00 87 ALA A O 1
ATOM 688 N N . SER A 1 88 ? 7.168 10.162 -6.508 1.00 85.19 88 SER A N 1
ATOM 689 C CA . SER A 1 88 ? 6.227 10.234 -5.398 1.00 85.19 88 SER A CA 1
ATOM 690 C C . SER A 1 88 ? 6.493 9.112 -4.402 1.00 85.19 88 SER A C 1
ATOM 692 O O . SER A 1 88 ? 6.856 8.010 -4.784 1.00 85.19 88 SER A O 1
ATOM 694 N N . TRP A 1 89 ? 6.265 9.383 -3.123 1.00 88.38 89 TRP A N 1
ATOM 695 C CA . TRP A 1 89 ? 6.477 8.448 -2.020 1.00 88.38 89 TRP A CA 1
ATOM 696 C C . TRP A 1 89 ? 5.181 8.269 -1.235 1.00 88.38 89 TRP A C 1
ATOM 698 O O . TRP A 1 89 ? 4.341 9.169 -1.228 1.00 88.38 89 TRP A O 1
ATOM 708 N N . THR A 1 90 ? 5.007 7.166 -0.509 1.00 93.38 90 THR A N 1
ATOM 709 C CA . THR A 1 90 ? 3.851 7.020 0.394 1.00 93.38 90 THR A CA 1
ATOM 710 C C . THR A 1 90 ? 4.011 7.944 1.612 1.00 93.38 90 THR A C 1
ATOM 712 O O . THR A 1 90 ? 4.846 7.708 2.474 1.00 93.38 90 THR A O 1
ATOM 715 N N . LYS A 1 91 ? 3.188 8.990 1.747 1.00 94.50 91 LYS A N 1
ATOM 716 C CA . LYS A 1 91 ? 3.201 9.909 2.903 1.00 94.50 91 LYS A CA 1
ATOM 717 C C . LYS A 1 91 ? 2.535 9.298 4.129 1.00 94.50 91 LYS A C 1
ATOM 719 O O . LYS A 1 91 ? 3.043 9.414 5.246 1.00 94.50 91 LYS A O 1
ATOM 724 N N . TYR A 1 92 ? 1.350 8.730 3.941 1.00 97.12 92 TYR A N 1
ATOM 725 C CA . TYR A 1 92 ? 0.580 8.093 5.002 1.00 97.12 92 TYR A CA 1
ATOM 726 C C . TYR A 1 92 ? -0.435 7.111 4.420 1.00 97.12 92 TYR A C 1
ATOM 728 O O . TYR A 1 92 ? -0.885 7.262 3.283 1.00 97.12 92 TYR A O 1
ATOM 736 N N . VAL A 1 93 ? -0.875 6.174 5.256 1.00 98.25 93 VAL A N 1
ATOM 737 C CA . VAL A 1 93 ? -1.966 5.240 4.959 1.00 98.25 93 VAL A CA 1
ATOM 738 C C . VAL A 1 93 ? -3.105 5.462 5.945 1.00 98.25 93 VAL A C 1
ATOM 740 O O . VAL A 1 93 ? -2.878 5.677 7.135 1.00 98.25 93 VAL A O 1
ATOM 743 N N . GLU A 1 94 ? -4.346 5.411 5.473 1.00 98.56 94 GLU A N 1
ATOM 744 C CA . GLU A 1 94 ? -5.543 5.520 6.304 1.00 98.56 94 GLU A CA 1
ATOM 745 C C . GLU A 1 94 ? -6.423 4.285 6.195 1.00 98.56 94 GLU A C 1
ATOM 747 O O . GLU A 1 94 ? -6.809 3.887 5.101 1.00 98.56 94 GLU A O 1
ATOM 752 N N . VAL A 1 95 ? -6.817 3.736 7.343 1.00 98.62 95 VAL A N 1
ATOM 753 C CA . VAL A 1 95 ? -7.846 2.701 7.451 1.00 98.62 95 VAL A CA 1
ATOM 754 C C . VAL A 1 95 ? -9.154 3.352 7.882 1.00 98.62 95 VAL A C 1
ATOM 756 O O . VAL A 1 95 ? -9.278 3.835 9.009 1.00 98.62 95 VAL A O 1
ATOM 759 N N . GLU A 1 96 ? -10.148 3.359 6.997 1.00 97.69 96 GLU A N 1
ATOM 760 C CA . GLU A 1 96 ? -11.491 3.862 7.283 1.00 97.69 96 GLU A CA 1
ATOM 761 C C . GLU A 1 96 ? -12.450 2.716 7.624 1.00 97.69 96 GLU A C 1
ATOM 763 O O . GLU A 1 96 ? -12.809 1.892 6.778 1.00 97.69 96 GLU A O 1
ATOM 768 N N . LEU A 1 97 ? -12.937 2.710 8.866 1.00 95.81 97 LEU A N 1
ATOM 769 C CA . LEU A 1 97 ? -13.935 1.779 9.394 1.00 95.81 97 LEU A CA 1
ATOM 770 C C . LEU A 1 97 ? -15.205 2.565 9.764 1.00 95.81 97 LEU A C 1
ATOM 772 O O . LEU A 1 97 ? -15.434 2.956 10.914 1.00 95.81 97 LEU A O 1
ATOM 776 N N . ARG A 1 98 ? -16.054 2.828 8.761 1.00 88.88 98 ARG A N 1
ATOM 777 C CA . ARG A 1 98 ? -17.242 3.712 8.830 1.00 88.88 98 ARG A CA 1
ATOM 778 C C . ARG A 1 98 ? -16.936 5.163 9.212 1.00 88.88 98 ARG A C 1
ATOM 780 O O . ARG A 1 98 ? -16.929 6.023 8.347 1.00 88.88 98 ARG A O 1
ATOM 787 N N . ARG A 1 99 ? -16.849 5.443 10.518 1.00 90.25 99 ARG A N 1
ATOM 788 C CA . ARG A 1 99 ? -16.674 6.790 11.097 1.00 90.25 99 ARG A CA 1
ATOM 789 C C . ARG A 1 99 ? -15.315 6.961 11.766 1.00 90.25 99 ARG A C 1
ATOM 791 O O . ARG A 1 99 ? -14.989 8.081 12.141 1.00 90.25 99 ARG A O 1
ATOM 798 N N . LEU A 1 100 ? -14.597 5.860 11.976 1.00 96.31 100 LEU A N 1
ATOM 799 C CA . LEU A 1 100 ? -13.240 5.865 12.493 1.00 96.31 100 LEU A CA 1
ATOM 800 C C . LEU A 1 100 ? -12.278 5.854 11.309 1.00 96.31 100 LEU A C 1
ATOM 802 O O . LEU A 1 100 ? -12.370 4.960 10.469 1.00 96.31 100 LEU A O 1
ATOM 806 N N . THR A 1 101 ? -11.351 6.800 11.295 1.00 98.00 101 THR A N 1
ATOM 807 C CA . THR A 1 101 ? -10.188 6.793 10.408 1.00 98.00 101 THR A CA 1
ATOM 808 C C . THR A 1 101 ? -8.942 6.623 11.264 1.00 98.00 101 THR A C 1
ATOM 810 O O . THR A 1 101 ? -8.719 7.400 12.193 1.00 98.00 101 THR A O 1
ATOM 813 N N . ILE A 1 102 ? -8.141 5.604 10.968 1.00 98.62 102 ILE A N 1
ATOM 814 C CA . ILE A 1 102 ? -6.851 5.344 11.610 1.00 98.62 102 ILE A CA 1
ATOM 815 C C . ILE A 1 102 ? -5.772 5.692 10.591 1.00 98.62 102 ILE A C 1
ATOM 817 O O . ILE A 1 102 ? -5.657 5.005 9.582 1.00 98.62 102 ILE A O 1
ATOM 821 N N . ARG A 1 103 ? -5.010 6.761 10.822 1.00 98.50 103 ARG A N 1
ATOM 822 C CA . ARG A 1 103 ? -3.905 7.179 9.950 1.00 98.50 103 ARG A CA 1
ATOM 823 C C . ARG A 1 103 ? -2.580 6.692 10.521 1.00 98.50 103 ARG A C 1
ATOM 825 O O . ARG A 1 103 ? -2.225 7.089 11.630 1.00 98.50 103 ARG A O 1
ATOM 832 N N . LEU A 1 104 ? -1.859 5.904 9.734 1.00 98.31 104 LEU A N 1
ATOM 833 C CA . LEU A 1 104 ? -0.460 5.529 9.914 1.00 98.31 104 LEU A CA 1
ATOM 834 C C . LEU A 1 104 ? 0.392 6.512 9.099 1.00 98.31 104 LEU A C 1
ATOM 836 O O . LEU A 1 104 ? 0.328 6.507 7.873 1.00 98.31 104 LEU A O 1
ATOM 840 N N . GLY A 1 105 ? 1.106 7.418 9.763 1.00 96.56 105 GLY A N 1
ATOM 841 C CA . GLY A 1 105 ? 1.897 8.467 9.116 1.00 96.56 105 GLY A CA 1
ATOM 842 C C . GLY A 1 105 ? 3.404 8.278 9.253 1.00 96.56 105 GLY A C 1
ATOM 843 O O . GLY A 1 105 ? 3.868 7.333 9.894 1.00 96.56 105 GLY A O 1
ATOM 844 N N . GLN A 1 106 ? 4.147 9.217 8.657 1.00 93.31 106 GLN A N 1
ATOM 845 C CA . GLN A 1 106 ? 5.605 9.310 8.771 1.00 93.31 106 GLN A CA 1
ATOM 846 C C . GLN A 1 106 ? 6.077 9.249 10.230 1.00 93.31 106 GLN A C 1
ATOM 848 O O . GLN A 1 106 ? 5.334 9.613 11.152 1.00 93.31 106 GLN A O 1
ATOM 853 N N . ASP A 1 107 ? 7.305 8.773 10.431 1.00 91.50 107 ASP A N 1
ATOM 854 C CA . ASP A 1 107 ? 7.929 8.603 11.749 1.00 91.50 107 ASP A CA 1
ATOM 855 C C . ASP A 1 107 ? 7.085 7.739 12.700 1.00 91.50 107 ASP A C 1
ATOM 857 O O . ASP A 1 107 ? 7.095 7.919 13.920 1.00 91.50 107 ASP A O 1
ATOM 861 N N . LYS A 1 108 ? 6.302 6.811 12.131 1.00 93.25 108 LYS A N 1
ATOM 862 C CA . LYS A 1 108 ? 5.394 5.911 12.859 1.00 93.25 108 LYS A CA 1
ATOM 863 C C . LYS A 1 108 ? 4.321 6.641 13.672 1.00 93.25 108 LYS A C 1
ATOM 865 O O . LYS A 1 108 ? 3.775 6.093 14.630 1.00 93.25 108 LYS A O 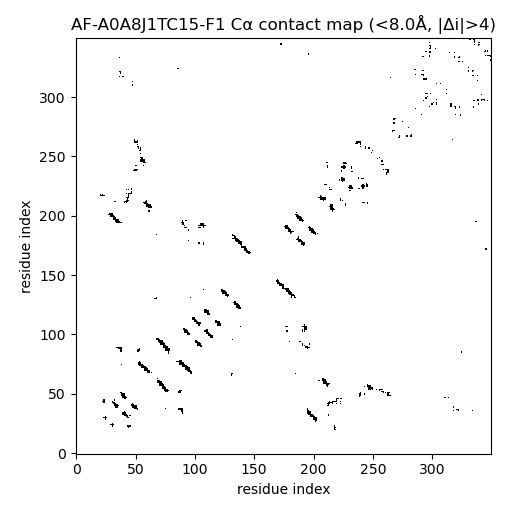1
ATOM 870 N N . LYS A 1 109 ? 3.972 7.877 13.306 1.00 96.25 109 LYS A N 1
ATOM 871 C CA . LYS A 1 109 ? 2.932 8.641 14.003 1.00 96.25 109 LYS A CA 1
ATOM 872 C C . LYS A 1 109 ? 1.544 8.105 13.659 1.00 96.25 109 LYS A C 1
ATOM 874 O O . LYS A 1 109 ? 1.111 8.183 12.511 1.00 96.25 109 LYS A O 1
ATOM 879 N N . VAL A 1 110 ? 0.801 7.656 14.670 1.00 98.25 110 VAL A N 1
ATOM 880 C CA . VAL A 1 110 ? -0.566 7.144 14.492 1.00 98.25 110 VAL A CA 1
ATOM 881 C C . VAL A 1 110 ? -1.592 8.129 15.020 1.00 98.25 110 VAL A C 1
ATOM 883 O O . VAL A 1 110 ? -1.504 8.579 16.165 1.00 98.25 110 VAL A O 1
ATOM 886 N N . THR A 1 111 ? -2.603 8.439 14.208 1.00 98.12 111 THR A N 1
ATOM 887 C CA . THR A 1 111 ? -3.730 9.279 14.635 1.00 98.12 111 THR A CA 1
ATOM 888 C C . THR A 1 111 ? -5.069 8.605 14.377 1.00 98.12 111 THR A C 1
ATOM 890 O O . THR A 1 111 ? -5.280 7.977 13.344 1.00 98.12 111 THR A O 1
ATOM 893 N N . LEU A 1 112 ? -5.986 8.754 15.326 1.00 97.94 112 LEU A N 1
ATOM 894 C CA . LEU A 1 112 ? -7.376 8.327 15.229 1.00 97.94 112 LEU A CA 1
ATOM 895 C C . LEU A 1 112 ? -8.232 9.561 14.989 1.00 97.94 112 LEU A C 1
ATOM 897 O O . LEU A 1 112 ? -8.095 10.547 15.713 1.00 97.94 112 LEU A O 1
ATOM 901 N N . LYS A 1 113 ? -9.128 9.508 14.007 1.00 97.00 113 LYS A N 1
ATOM 902 C CA . LYS A 1 113 ? -10.117 10.556 13.737 1.00 97.00 113 LYS A CA 1
ATOM 903 C C . LYS A 1 113 ? -11.526 9.964 13.805 1.00 97.00 113 LYS A C 1
ATOM 905 O O . LYS A 1 113 ? -11.802 8.944 13.175 1.00 97.00 113 LYS A O 1
ATOM 910 N N . ILE A 1 114 ? -12.415 10.602 14.567 1.00 94.12 114 ILE A N 1
ATOM 911 C CA . ILE A 1 114 ? -13.849 10.279 14.640 1.00 94.12 114 ILE A CA 1
ATOM 912 C C . ILE A 1 114 ? -14.640 11.583 14.537 1.00 94.12 114 ILE A C 1
ATOM 914 O O . ILE A 1 114 ? -14.790 12.318 15.515 1.00 94.12 114 ILE A O 1
ATOM 918 N N . GLY A 1 115 ? -15.169 11.874 13.347 1.00 88.31 115 GLY A N 1
ATOM 919 C CA . GLY A 1 115 ? -15.823 13.159 13.088 1.00 88.31 115 GLY A CA 1
ATOM 920 C C . GLY A 1 115 ? -14.874 14.330 13.400 1.00 88.31 115 GLY A C 1
ATOM 921 O O . GLY A 1 115 ? -13.788 14.365 12.828 1.00 88.31 115 GLY A O 1
ATOM 922 N N . PRO A 1 116 ? -15.236 15.271 14.295 1.00 89.25 116 PRO A N 1
ATOM 923 C CA . PRO A 1 116 ? -14.378 16.406 14.645 1.00 89.25 116 PRO A CA 1
ATOM 924 C C . PRO A 1 116 ? -13.265 16.060 15.648 1.00 89.25 116 PRO A C 1
ATOM 926 O O . PRO A 1 116 ? -12.405 16.895 15.913 1.00 89.25 116 PRO A O 1
ATOM 929 N N . PHE A 1 117 ? -13.291 14.868 16.249 1.00 93.75 117 PHE A N 1
ATOM 930 C CA . PHE A 1 117 ? -12.333 14.482 17.279 1.00 93.75 117 PHE A CA 1
ATOM 931 C C . PHE A 1 117 ? -11.112 13.815 16.658 1.00 93.75 117 PHE A C 1
ATOM 933 O O . PHE A 1 117 ? -11.251 12.936 15.804 1.00 93.75 117 PHE A O 1
ATOM 940 N N . SER A 1 118 ? -9.926 14.189 17.134 1.00 95.62 118 SER A N 1
ATOM 941 C CA . SER A 1 118 ? -8.667 13.537 16.791 1.00 95.62 118 SER A CA 1
ATOM 942 C C . SER A 1 118 ? -7.855 13.208 18.043 1.00 95.62 118 SER A C 1
ATOM 944 O O . SER A 1 118 ? -7.889 13.938 19.034 1.00 95.62 118 SER A O 1
ATOM 946 N N . ALA A 1 119 ? -7.138 12.088 18.005 1.00 96.38 119 ALA A N 1
ATOM 947 C CA . ALA A 1 119 ? -6.225 11.663 19.061 1.00 96.38 119 ALA A CA 1
ATOM 948 C C . ALA A 1 119 ? -4.973 11.024 18.452 1.00 96.38 119 ALA A C 1
ATOM 950 O O . ALA A 1 119 ? -5.049 10.395 17.398 1.00 96.38 119 ALA A O 1
ATOM 951 N N . THR A 1 120 ? -3.833 11.165 19.123 1.00 97.06 120 THR A N 1
ATOM 952 C CA . THR A 1 120 ? -2.582 10.483 18.760 1.00 97.06 120 THR A CA 1
ATOM 953 C C . THR A 1 120 ? -2.421 9.248 19.635 1.00 97.06 120 THR A C 1
ATOM 955 O O . THR A 1 120 ? -2.638 9.324 20.843 1.00 97.06 120 THR A O 1
ATOM 958 N N . VAL A 1 121 ? -2.028 8.129 19.036 1.00 95.69 121 VAL A N 1
ATOM 959 C CA . VAL A 1 121 ? -1.694 6.891 19.753 1.00 95.69 121 VAL A CA 1
ATOM 960 C C . VAL A 1 121 ? -0.175 6.834 19.916 1.00 95.69 121 VAL A C 1
ATOM 962 O O . VAL A 1 121 ? 0.546 7.156 18.975 1.00 95.69 121 VAL A O 1
ATOM 965 N N . THR A 1 122 ? 0.323 6.476 21.102 1.00 90.12 122 THR A N 1
ATOM 966 C CA . THR A 1 122 ? 1.763 6.531 21.442 1.00 90.12 1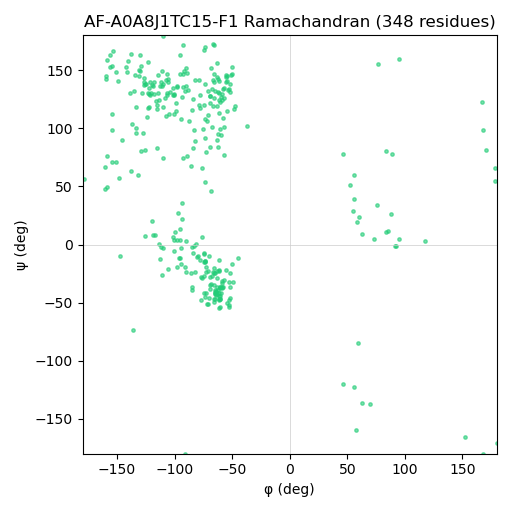22 THR A CA 1
ATOM 967 C C . THR A 1 122 ? 2.358 5.172 21.826 1.00 90.12 122 THR A C 1
ATOM 969 O O . THR A 1 122 ? 3.376 5.119 22.508 1.00 90.12 122 THR A O 1
ATOM 972 N N . GLY A 1 123 ? 1.716 4.075 21.432 1.00 90.56 123 GLY A N 1
ATOM 973 C CA . GLY A 1 123 ? 2.151 2.711 21.721 1.00 90.56 123 GLY A CA 1
ATOM 974 C C . GLY A 1 123 ? 1.060 1.696 21.403 1.00 90.56 123 GLY A C 1
ATOM 975 O O . GLY A 1 123 ? -0.032 2.071 20.964 1.00 90.56 123 GLY A O 1
ATOM 976 N N . ASP A 1 124 ? 1.361 0.421 21.634 1.00 94.19 124 ASP A N 1
ATOM 977 C CA . ASP A 1 124 ? 0.429 -0.673 21.366 1.00 94.19 124 ASP A CA 1
ATOM 978 C C . ASP A 1 124 ? -0.921 -0.422 22.037 1.00 94.19 124 ASP A C 1
ATOM 980 O O . ASP A 1 124 ? -1.006 0.023 23.185 1.00 94.19 124 ASP A O 1
ATOM 984 N N . SER A 1 125 ? -1.994 -0.631 21.285 1.00 95.62 125 SER A N 1
ATOM 985 C CA . SER A 1 125 ? -3.342 -0.269 21.702 1.00 95.62 125 SER A CA 1
ATOM 986 C C . SER A 1 125 ? -4.369 -1.208 21.100 1.00 95.62 125 SER A C 1
ATOM 988 O O . SER A 1 125 ? -4.318 -1.556 19.923 1.00 95.62 125 SER A O 1
ATOM 990 N N . GLU A 1 126 ? -5.371 -1.546 21.900 1.00 96.31 126 GLU A N 1
ATOM 991 C CA . GLU A 1 126 ? -6.520 -2.327 21.469 1.00 96.31 126 GLU A CA 1
ATOM 992 C C . GLU A 1 126 ? -7.804 -1.532 21.699 1.00 96.31 126 GLU A C 1
ATOM 994 O O . GLU A 1 126 ? -7.964 -0.851 22.715 1.00 96.31 126 GLU A O 1
ATOM 999 N N . MET A 1 127 ? -8.742 -1.608 20.755 1.00 95.00 127 MET A N 1
ATOM 1000 C CA . MET A 1 127 ? -10.048 -0.966 20.891 1.00 95.00 127 MET A CA 1
ATOM 1001 C C . MET A 1 127 ? -11.165 -1.822 20.305 1.00 95.00 127 MET A C 1
ATOM 1003 O O . MET A 1 127 ? -10.964 -2.588 19.367 1.00 95.00 127 MET A O 1
ATOM 1007 N N . MET A 1 128 ? -12.375 -1.653 20.835 1.00 95.44 128 MET A N 1
ATOM 1008 C CA . MET A 1 128 ? -13.574 -2.311 20.319 1.00 95.44 128 MET A CA 1
ATOM 1009 C C . MET A 1 128 ? -14.383 -1.346 19.450 1.00 95.44 128 MET A C 1
ATOM 1011 O O . MET A 1 128 ? -14.730 -0.251 19.895 1.00 95.44 128 MET A O 1
ATOM 1015 N N . LEU A 1 129 ? -14.762 -1.768 18.241 1.00 94.31 129 LEU A N 1
ATOM 1016 C CA . LEU A 1 129 ? -15.575 -0.970 17.317 1.00 94.31 129 LEU A CA 1
ATOM 1017 C C . LEU A 1 129 ? -16.787 -1.750 16.798 1.00 94.31 129 LEU A C 1
ATOM 1019 O O . LEU A 1 129 ? -16.816 -2.238 15.668 1.00 94.31 129 LEU A O 1
ATOM 1023 N N . GLY A 1 130 ? -17.847 -1.817 17.605 1.00 92.81 130 GLY A N 1
ATOM 1024 C CA . GLY A 1 130 ? -19.141 -2.371 17.194 1.00 92.81 130 GLY A CA 1
ATOM 1025 C C . GLY A 1 130 ? -19.013 -3.712 16.457 1.00 92.81 130 GLY A C 1
ATOM 1026 O O . GLY A 1 130 ? -18.483 -4.675 16.997 1.00 92.81 130 GLY A O 1
ATOM 1027 N N . LYS A 1 131 ? -19.478 -3.769 15.201 1.00 91.81 131 LYS A N 1
ATOM 1028 C CA . LYS A 1 131 ? -19.439 -4.991 14.370 1.00 91.81 131 LYS A CA 1
ATOM 1029 C C . LYS A 1 131 ? -18.050 -5.365 13.842 1.00 91.81 131 LYS A C 1
ATOM 1031 O O . LYS A 1 131 ? -17.897 -6.490 13.388 1.00 91.81 131 LYS A O 1
ATOM 1036 N N . TYR A 1 132 ? -17.077 -4.455 13.886 1.00 94.62 132 TYR A N 1
ATOM 1037 C CA . TYR A 1 132 ? -15.679 -4.772 13.579 1.00 94.62 132 TYR A CA 1
ATOM 1038 C C . TYR A 1 132 ? -14.994 -5.486 14.749 1.00 94.62 132 TYR A C 1
ATOM 1040 O O . TYR A 1 132 ? -13.929 -6.062 14.564 1.00 94.62 132 TYR A O 1
ATOM 1048 N N . GLY A 1 133 ? -15.599 -5.501 15.941 1.00 95.81 133 GLY A N 1
ATOM 1049 C CA . GLY A 1 133 ? -15.003 -6.150 17.102 1.00 95.81 133 GLY A CA 1
ATOM 1050 C C . GLY A 1 133 ? -13.677 -5.500 17.490 1.00 95.81 133 GLY A C 1
ATOM 1051 O O . GLY A 1 133 ? -13.592 -4.272 17.532 1.00 95.81 133 GLY A O 1
ATOM 1052 N N . LEU A 1 134 ? -12.683 -6.335 17.791 1.00 97.19 134 LEU A N 1
ATOM 1053 C CA . LEU A 1 134 ? -11.348 -5.916 18.201 1.00 97.19 134 LEU A CA 1
ATOM 1054 C C . LEU A 1 134 ? -10.574 -5.303 17.028 1.00 97.19 134 LEU A C 1
ATOM 1056 O O . LEU A 1 134 ? -10.500 -5.891 15.950 1.00 97.19 134 LEU A O 1
ATOM 1060 N N . ILE A 1 135 ? -9.970 -4.149 17.277 1.00 97.88 135 ILE A N 1
ATOM 1061 C CA . ILE A 1 135 ? -8.970 -3.504 16.431 1.00 97.88 135 ILE A CA 1
ATOM 1062 C C . ILE A 1 135 ? -7.687 -3.429 17.246 1.00 97.88 135 ILE A C 1
ATOM 1064 O O . ILE A 1 135 ? -7.715 -2.937 18.378 1.00 97.88 135 ILE A O 1
ATOM 1068 N N . LYS A 1 136 ? -6.582 -3.887 16.665 1.00 97.44 136 LYS A N 1
ATOM 1069 C CA . LYS A 1 136 ? -5.251 -3.815 17.272 1.00 97.44 136 LYS A CA 1
ATOM 1070 C C . LYS A 1 136 ? -4.397 -2.813 16.517 1.00 97.44 136 LYS A C 1
ATOM 1072 O O . LYS A 1 136 ? -4.438 -2.779 15.290 1.00 97.44 136 LYS A O 1
ATOM 1077 N N . ILE A 1 137 ? -3.636 -2.017 17.251 1.00 97.19 137 ILE A N 1
ATOM 1078 C CA . ILE A 1 137 ? -2.602 -1.128 16.736 1.00 97.19 137 ILE A CA 1
ATOM 1079 C C . ILE A 1 137 ? -1.312 -1.535 17.435 1.00 97.19 137 ILE A C 1
ATOM 1081 O O . ILE A 1 137 ? -1.252 -1.431 18.656 1.00 97.19 137 ILE A O 1
ATOM 1085 N N . ASN A 1 138 ? -0.303 -1.974 16.686 1.00 94.69 138 ASN A N 1
ATOM 1086 C CA . ASN A 1 138 ? 1.005 -2.337 17.239 1.00 94.69 138 ASN A CA 1
ATOM 1087 C C . ASN A 1 138 ? 2.086 -1.450 16.621 1.00 94.69 138 ASN A C 1
ATOM 1089 O O . ASN A 1 138 ? 2.069 -1.227 15.412 1.00 94.69 138 ASN A O 1
ATOM 1093 N N . PHE A 1 139 ? 3.029 -0.961 17.422 1.00 91.75 139 PHE A N 1
ATOM 1094 C CA . PHE A 1 139 ? 4.129 -0.076 17.002 1.00 91.75 139 PHE A CA 1
ATOM 1095 C C . PHE A 1 139 ? 5.420 -0.837 16.652 1.00 91.75 139 PHE A C 1
ATOM 1097 O O . PHE A 1 139 ? 6.516 -0.268 16.645 1.00 91.75 139 PHE A O 1
ATOM 1104 N N . GLY A 1 140 ? 5.279 -2.119 16.323 1.00 77.69 140 GLY A N 1
ATOM 1105 C CA . GLY A 1 140 ? 6.378 -3.040 16.068 1.00 77.69 140 GLY A CA 1
ATOM 1106 C C . GLY A 1 140 ? 6.765 -3.843 17.312 1.00 77.69 140 GLY A C 1
ATOM 1107 O O . GLY A 1 140 ? 6.452 -3.491 18.446 1.00 77.69 140 GLY A O 1
ATOM 1108 N N . GLY A 1 141 ? 7.435 -4.968 17.085 1.00 68.88 141 GLY A N 1
ATOM 1109 C CA . GLY A 1 141 ? 7.818 -5.939 18.108 1.00 68.88 141 GLY A CA 1
ATOM 1110 C C . GLY A 1 141 ? 8.568 -7.112 17.482 1.00 68.88 141 GLY A C 1
ATOM 1111 O O . GLY A 1 141 ? 8.911 -7.059 16.301 1.00 68.88 141 GLY A O 1
ATOM 1112 N N . ASN A 1 142 ? 8.825 -8.168 18.257 1.00 63.44 142 ASN A N 1
ATOM 1113 C CA . ASN A 1 142 ? 9.405 -9.397 17.714 1.00 63.44 142 ASN A CA 1
ATOM 1114 C C . ASN A 1 142 ? 8.350 -10.125 16.868 1.00 63.44 142 ASN A C 1
ATOM 1116 O O . ASN A 1 142 ? 7.422 -10.725 17.410 1.00 63.44 142 ASN A O 1
ATOM 1120 N N . GLU A 1 143 ? 8.497 -10.077 15.550 1.00 64.06 143 GLU A N 1
ATOM 1121 C CA . GLU A 1 143 ? 7.771 -10.932 14.616 1.00 64.06 143 GLU A CA 1
ATOM 1122 C C . GLU A 1 143 ? 8.560 -12.211 14.393 1.00 64.06 143 GLU A C 1
ATOM 1124 O O . GLU A 1 143 ? 9.785 -12.188 14.436 1.00 64.06 143 GLU A O 1
ATOM 1129 N N . CYS A 1 144 ? 7.870 -13.325 14.160 1.00 58.38 144 CYS A N 1
ATOM 1130 C CA . CYS A 1 144 ? 8.508 -14.607 13.903 1.00 58.38 144 CYS A CA 1
ATOM 1131 C C . CYS A 1 144 ? 7.858 -15.295 12.697 1.00 58.38 144 CYS A C 1
ATOM 1133 O O . CYS A 1 144 ? 6.677 -15.642 12.746 1.00 58.38 144 CYS A O 1
ATOM 1135 N N . ALA A 1 145 ? 8.625 -15.551 11.635 1.00 56.28 145 ALA A N 1
ATOM 1136 C CA . ALA A 1 145 ? 8.201 -16.439 10.553 1.00 56.28 145 ALA A CA 1
ATOM 1137 C C . ALA A 1 145 ? 8.151 -17.875 11.078 1.00 56.28 145 ALA A C 1
ATOM 1139 O O . ALA A 1 145 ? 9.143 -18.374 11.612 1.00 56.28 145 ALA A O 1
ATOM 1140 N N . GLY A 1 146 ? 7.018 -18.554 10.884 1.00 52.88 146 GLY A N 1
ATOM 1141 C CA . GLY A 1 146 ? 6.860 -19.961 11.260 1.00 52.88 146 GLY A CA 1
ATOM 1142 C C . GLY A 1 146 ? 6.398 -20.194 12.699 1.00 52.88 146 GLY A C 1
ATOM 1143 O O . GLY A 1 146 ? 6.680 -21.255 13.255 1.00 52.88 146 GLY A O 1
ATOM 1144 N N . SER A 1 147 ? 5.684 -19.247 13.317 1.00 42.44 147 SER A N 1
ATOM 1145 C CA . SER A 1 147 ? 4.897 -19.537 14.519 1.00 42.44 147 SER A CA 1
ATOM 1146 C C . SER A 1 147 ? 3.858 -20.621 14.195 1.00 42.44 147 SER A C 1
ATOM 1148 O O . SER A 1 147 ? 2.783 -20.361 13.663 1.00 42.44 147 SER A O 1
ATOM 1150 N N . MET A 1 148 ? 4.221 -21.876 14.466 1.00 42.44 148 MET A N 1
ATOM 1151 C CA . MET A 1 148 ? 3.320 -23.020 14.375 1.00 42.44 148 MET A CA 1
ATOM 1152 C C . MET A 1 148 ? 2.082 -22.770 15.247 1.00 42.44 148 MET A C 1
ATOM 1154 O O . MET A 1 148 ? 2.230 -22.296 16.379 1.00 42.44 148 MET A O 1
ATOM 1158 N N . PRO A 1 149 ? 0.870 -23.133 14.796 1.00 41.75 149 PRO A N 1
ATOM 1159 C CA . PRO A 1 149 ? -0.235 -23.287 15.721 1.00 41.75 149 PRO A CA 1
ATOM 1160 C C . PRO A 1 149 ? 0.121 -24.389 16.723 1.00 41.75 149 PRO A C 1
ATOM 1162 O O . PRO A 1 149 ? 0.692 -25.421 16.363 1.00 41.75 149 PRO A O 1
ATOM 1165 N N . VAL A 1 150 ? -0.244 -24.179 17.985 1.00 37.03 150 VAL A N 1
ATOM 1166 C CA . VAL A 1 150 ? -0.383 -25.268 18.951 1.00 37.03 150 VAL A CA 1
ATOM 1167 C C . VAL A 1 150 ? -1.405 -26.232 18.348 1.00 37.03 150 VAL A C 1
ATOM 1169 O O . VAL A 1 150 ? -2.599 -25.945 18.344 1.00 37.03 150 VAL A O 1
ATOM 1172 N N . ILE A 1 151 ? -0.938 -27.330 17.753 1.00 38.72 151 ILE A N 1
ATOM 1173 C CA . ILE A 1 151 ? -1.817 -28.417 17.328 1.00 38.72 151 ILE A CA 1
ATOM 1174 C C . ILE A 1 151 ? -2.376 -28.999 18.629 1.00 38.72 151 ILE A C 1
ATOM 1176 O O . ILE A 1 151 ? -1.606 -29.415 19.499 1.00 38.72 151 ILE A O 1
ATOM 1180 N N . GLU A 1 152 ? -3.701 -28.967 18.802 1.00 40.62 152 GLU A N 1
ATOM 1181 C CA . GLU A 1 152 ? -4.357 -29.730 19.868 1.00 40.62 152 GLU A CA 1
ATOM 1182 C C . GLU A 1 152 ? -3.870 -31.186 19.828 1.00 40.62 152 GLU A C 1
ATOM 1184 O O . GLU A 1 152 ? -3.566 -31.684 18.743 1.00 40.62 152 GLU A O 1
ATOM 1189 N N . PRO A 1 153 ? -3.752 -31.889 20.968 1.00 39.19 153 PRO A N 1
ATOM 1190 C CA . PRO A 1 153 ? -3.159 -33.218 20.978 1.00 39.19 153 PRO A CA 1
ATOM 1191 C C . PRO A 1 153 ? -3.929 -34.156 20.039 1.00 39.19 153 PRO A C 1
ATOM 1193 O O . PRO A 1 153 ? -5.054 -34.563 20.325 1.00 39.19 153 PRO A O 1
ATOM 1196 N N . VAL A 1 154 ? -3.298 -34.500 18.913 1.00 41.59 154 VAL A N 1
ATOM 1197 C CA . VAL A 1 154 ? -3.742 -35.574 18.026 1.00 41.59 154 VAL A CA 1
ATOM 1198 C C . VAL A 1 154 ? -3.699 -36.858 18.849 1.00 41.59 154 VAL A C 1
ATOM 1200 O O . VAL A 1 154 ? -2.676 -37.172 19.464 1.00 41.59 154 VAL A O 1
ATOM 1203 N N . GLN A 1 155 ? -4.829 -37.563 18.919 1.00 43.16 155 GLN A N 1
ATOM 1204 C CA . GLN A 1 155 ? -4.897 -38.858 19.584 1.00 43.16 155 GLN A CA 1
ATOM 1205 C C . GLN A 1 155 ? -3.889 -39.814 18.935 1.00 43.16 155 GLN A C 1
ATOM 1207 O O . GLN A 1 155 ? -3.712 -39.843 17.720 1.00 43.16 155 GLN A O 1
ATOM 1212 N N . ALA A 1 156 ? -3.141 -40.502 19.792 1.00 48.28 156 ALA A N 1
ATOM 1213 C CA . ALA A 1 156 ? -1.994 -41.297 19.404 1.00 48.28 156 ALA A CA 1
ATOM 1214 C C . ALA A 1 156 ? -2.430 -42.678 18.908 1.00 48.28 156 ALA A C 1
ATOM 1216 O O . ALA A 1 156 ? -2.463 -43.630 19.685 1.00 48.28 156 ALA A O 1
ATOM 1217 N N . ASP A 1 157 ? -2.705 -42.786 17.617 1.00 51.19 157 ASP A N 1
ATOM 1218 C CA . ASP A 1 157 ? -2.847 -44.058 16.915 1.00 51.19 157 ASP A CA 1
ATOM 1219 C C . ASP A 1 157 ? -2.678 -43.869 15.404 1.00 51.19 157 ASP A C 1
ATOM 1221 O O . ASP A 1 157 ? -3.630 -44.006 14.661 1.00 51.19 157 ASP A O 1
ATOM 1225 N N . ASP A 1 158 ? -1.463 -43.505 14.961 1.00 47.34 158 ASP A N 1
ATOM 1226 C CA . ASP A 1 158 ? -0.870 -43.941 13.672 1.00 47.34 158 ASP A CA 1
ATOM 1227 C C . ASP A 1 158 ? 0.522 -43.311 13.435 1.00 47.34 158 ASP A C 1
ATOM 1229 O O . ASP A 1 158 ? 0.820 -42.678 12.423 1.00 47.34 158 ASP A O 1
ATOM 1233 N N . ALA A 1 159 ? 1.434 -43.489 14.396 1.00 48.94 159 ALA A N 1
ATOM 1234 C CA . ALA A 1 159 ? 2.821 -43.040 14.274 1.00 48.94 159 ALA A CA 1
ATOM 1235 C C . ALA A 1 159 ? 3.725 -44.149 13.709 1.00 48.94 159 ALA A C 1
ATOM 1237 O O . ALA A 1 159 ? 4.519 -44.738 14.440 1.00 48.94 159 ALA A O 1
ATOM 1238 N N . LEU A 1 160 ? 3.642 -44.427 12.405 1.00 50.47 160 LEU A N 1
ATOM 1239 C CA . LEU A 1 160 ? 4.666 -45.210 11.704 1.00 50.47 160 LEU A CA 1
ATOM 1240 C C . LEU A 1 160 ? 4.994 -44.589 10.336 1.00 50.47 160 LEU A C 1
ATOM 1242 O O . LEU A 1 160 ? 4.295 -44.807 9.353 1.00 50.47 160 LEU A O 1
ATOM 1246 N N . ARG A 1 161 ? 6.154 -43.911 10.306 1.00 48.97 161 ARG A N 1
ATOM 1247 C CA . ARG A 1 161 ? 6.938 -43.427 9.149 1.00 48.97 161 ARG A CA 1
ATOM 1248 C C . ARG A 1 161 ? 6.542 -42.090 8.511 1.00 48.97 161 ARG A C 1
ATOM 1250 O O . ARG A 1 161 ? 6.050 -42.035 7.392 1.00 48.97 161 ARG A O 1
ATOM 1257 N N . ALA A 1 162 ? 6.996 -41.017 9.149 1.00 41.34 162 ALA A N 1
ATOM 1258 C CA . ALA A 1 162 ? 7.681 -39.938 8.445 1.00 41.34 162 ALA A CA 1
ATOM 1259 C C . ALA A 1 162 ? 8.908 -39.562 9.285 1.00 41.34 162 ALA A C 1
ATOM 1261 O O . ALA A 1 162 ? 8.795 -39.439 10.505 1.00 41.34 162 ALA A O 1
ATOM 1262 N N . ASP A 1 163 ? 10.078 -39.443 8.662 1.00 39.72 163 ASP A N 1
ATOM 1263 C CA . ASP A 1 163 ? 11.258 -38.866 9.301 1.00 39.72 163 ASP A CA 1
ATOM 1264 C C . ASP A 1 163 ? 10.929 -37.408 9.651 1.00 39.72 163 ASP A C 1
ATOM 1266 O O . ASP A 1 163 ? 10.989 -36.513 8.808 1.00 39.72 163 ASP A O 1
ATOM 1270 N N . PHE A 1 164 ? 10.499 -37.182 10.894 1.00 45.28 164 PHE A N 1
ATOM 1271 C CA . PHE A 1 164 ? 10.236 -35.859 11.446 1.00 45.28 164 PHE A CA 1
ATOM 1272 C C . PHE A 1 164 ? 11.570 -35.132 11.614 1.00 45.28 164 PHE A C 1
ATOM 1274 O O . PHE A 1 164 ? 12.163 -35.119 12.693 1.00 45.28 164 PHE A O 1
ATOM 1281 N N . MET A 1 165 ? 12.056 -34.512 10.541 1.00 35.78 165 MET A N 1
ATOM 1282 C CA . MET A 1 165 ? 12.991 -33.409 10.693 1.00 35.78 165 MET A CA 1
ATOM 1283 C C . MET A 1 165 ? 12.228 -32.307 11.441 1.00 35.78 165 MET A C 1
ATOM 1285 O O . MET A 1 165 ? 11.168 -31.894 10.958 1.00 35.78 165 MET A O 1
ATOM 1289 N N . PRO A 1 166 ? 12.673 -31.877 12.639 1.00 49.78 166 PRO A N 1
ATOM 1290 C CA . PRO A 1 166 ? 11.976 -30.822 13.354 1.00 49.78 166 PRO A CA 1
ATOM 1291 C C . PRO A 1 166 ? 11.906 -29.595 12.437 1.00 49.78 166 PRO A C 1
ATOM 1293 O O . PRO A 1 166 ? 12.915 -29.267 11.801 1.00 49.78 166 PRO A O 1
ATOM 1296 N N . PRO A 1 167 ? 10.740 -28.935 12.324 1.00 47.66 167 PRO A N 1
ATOM 1297 C CA . PRO A 1 167 ? 10.648 -27.691 11.577 1.00 47.66 167 PRO A CA 1
ATOM 1298 C C . PRO A 1 167 ? 11.727 -26.728 12.093 1.00 47.66 167 PRO A C 1
ATOM 1300 O O . PRO A 1 167 ? 11.969 -26.682 13.308 1.00 47.66 167 PRO A O 1
ATOM 1303 N N . PRO A 1 168 ? 12.420 -26.001 11.197 1.00 49.88 168 PRO A N 1
ATOM 1304 C CA . PRO A 1 168 ? 13.446 -25.058 11.612 1.00 49.88 168 PRO A CA 1
ATOM 1305 C C . PRO A 1 168 ? 12.857 -24.076 12.635 1.00 49.88 168 PRO A C 1
ATOM 1307 O O . PRO A 1 168 ? 11.675 -23.730 12.532 1.00 49.88 168 PRO A O 1
ATOM 1310 N N . PRO A 1 169 ? 13.650 -23.637 13.633 1.00 54.12 169 PRO A N 1
ATOM 1311 C CA . PRO A 1 169 ? 13.170 -22.685 14.621 1.00 54.12 169 PRO A CA 1
ATOM 1312 C C . PRO A 1 169 ? 12.623 -21.444 13.908 1.00 54.12 169 PRO A C 1
ATOM 1314 O O . PRO A 1 169 ? 13.212 -21.013 12.906 1.00 54.12 169 PRO A O 1
ATOM 1317 N N . PRO A 1 170 ? 11.507 -20.879 14.398 1.00 59.81 170 PRO A N 1
ATOM 1318 C CA . PRO A 1 170 ? 10.916 -19.717 13.769 1.00 59.81 170 PRO A CA 1
ATOM 1319 C C . PRO A 1 170 ? 11.944 -18.586 13.748 1.00 59.81 170 PRO A C 1
ATOM 1321 O O . PRO A 1 170 ? 12.597 -18.295 14.754 1.00 59.81 170 PRO A O 1
ATOM 1324 N N . ARG A 1 171 ? 12.136 -17.981 12.575 1.00 61.81 171 ARG A N 1
ATOM 1325 C CA . ARG A 1 171 ? 13.070 -16.862 12.422 1.00 61.81 171 ARG A CA 1
ATOM 1326 C C . ARG A 1 171 ? 12.378 -15.628 12.959 1.00 61.81 171 ARG A C 1
ATOM 1328 O O . ARG A 1 171 ? 11.345 -15.267 12.411 1.00 61.81 171 ARG A O 1
ATOM 1335 N N . CYS A 1 172 ? 12.925 -15.015 14.003 1.00 65.50 172 CYS A N 1
ATOM 1336 C CA . CYS A 1 172 ? 12.349 -13.812 14.587 1.00 65.50 172 CYS A CA 1
ATOM 1337 C C . CYS A 1 172 ? 13.156 -12.559 14.231 1.00 65.50 172 CYS A C 1
ATOM 1339 O O . CYS A 1 172 ? 14.385 -12.596 14.259 1.00 65.50 172 CYS A O 1
ATOM 1341 N N . TRP A 1 173 ? 12.471 -11.457 13.939 1.00 67.31 173 TRP A N 1
ATOM 1342 C CA . TRP A 1 173 ? 13.045 -10.140 13.654 1.00 67.31 173 TRP A CA 1
ATOM 1343 C C . TRP A 1 173 ? 12.230 -9.046 14.346 1.00 67.31 173 TRP A C 1
ATOM 1345 O O . TRP A 1 173 ? 11.102 -9.266 14.784 1.00 67.31 173 TRP A O 1
ATOM 1355 N N . ILE A 1 174 ? 12.803 -7.850 14.457 1.00 71.25 174 ILE A N 1
ATOM 1356 C CA . ILE A 1 174 ? 12.072 -6.688 14.962 1.00 71.25 174 ILE A CA 1
ATOM 1357 C C . ILE A 1 174 ? 11.319 -6.071 13.790 1.00 71.25 174 ILE A C 1
ATOM 1359 O O . ILE A 1 174 ? 11.936 -5.574 12.846 1.00 71.25 174 ILE A O 1
ATOM 1363 N N . SER A 1 175 ? 9.990 -6.095 13.858 1.00 79.25 175 SER A N 1
ATOM 1364 C CA . SER A 1 175 ? 9.147 -5.462 12.851 1.00 79.25 175 SER A CA 1
ATOM 1365 C C . SER A 1 175 ? 9.411 -3.966 12.790 1.00 79.25 175 SER A C 1
ATOM 1367 O O . SER A 1 175 ? 9.402 -3.256 13.803 1.00 79.25 175 SER A O 1
ATOM 1369 N N . ARG A 1 176 ? 9.632 -3.473 11.575 1.00 86.56 176 ARG A N 1
ATOM 1370 C CA . ARG A 1 176 ? 9.775 -2.041 11.310 1.00 86.56 176 ARG A CA 1
ATOM 1371 C C . ARG A 1 176 ? 8.427 -1.357 11.129 1.00 86.56 176 ARG A C 1
ATOM 1373 O O . ARG A 1 176 ? 8.401 -0.133 11.097 1.00 86.56 176 ARG A O 1
ATOM 1380 N N . PHE A 1 177 ? 7.333 -2.106 11.071 1.00 91.94 177 PHE A N 1
ATOM 1381 C CA . PHE A 1 177 ? 6.018 -1.582 10.744 1.00 91.94 177 PHE A CA 1
ATOM 1382 C C . PHE A 1 177 ? 5.243 -1.165 11.986 1.00 91.94 177 PHE A C 1
ATOM 1384 O O . PHE A 1 177 ? 5.372 -1.747 13.063 1.00 91.94 177 PHE A O 1
ATOM 1391 N N . VAL A 1 178 ? 4.399 -0.156 11.808 1.00 95.38 178 VAL A N 1
ATOM 1392 C CA . VAL A 1 178 ? 3.202 -0.002 12.623 1.00 95.38 178 VAL A CA 1
ATOM 1393 C C . VAL A 1 178 ? 2.071 -0.734 11.917 1.00 95.38 178 VAL A C 1
ATOM 1395 O O . VAL A 1 178 ? 1.857 -0.538 10.720 1.00 95.38 178 VAL A O 1
ATOM 1398 N N . THR A 1 179 ? 1.333 -1.554 12.655 1.00 96.69 179 THR A N 1
ATOM 1399 C CA . THR A 1 179 ? 0.288 -2.415 12.098 1.00 96.69 179 THR A CA 1
ATOM 1400 C C . THR A 1 179 ? -1.076 -2.081 12.679 1.00 96.69 179 THR A C 1
ATOM 1402 O O . THR A 1 179 ? -1.207 -1.949 13.895 1.00 96.69 179 THR A O 1
ATOM 1405 N N . VAL A 1 180 ? -2.099 -2.025 11.830 1.00 98.38 180 VAL A N 1
ATOM 1406 C CA . VAL A 1 180 ? -3.515 -2.027 12.213 1.00 98.38 180 VAL A CA 1
ATOM 1407 C C . VAL A 1 180 ? -4.121 -3.356 11.793 1.00 98.38 180 VAL A C 1
ATOM 1409 O O . VAL A 1 180 ? -4.190 -3.656 10.604 1.00 98.38 180 VAL A O 1
ATOM 1412 N N . GLU A 1 181 ? -4.612 -4.130 12.753 1.00 97.81 181 GLU A N 1
ATOM 1413 C CA . GLU A 1 181 ? -5.301 -5.393 12.494 1.00 97.81 181 GLU A CA 1
ATOM 1414 C C . GLU A 1 181 ? -6.773 -5.299 12.876 1.00 97.81 181 GLU A C 1
ATOM 1416 O O . GLU A 1 181 ? -7.133 -4.823 13.956 1.00 97.81 181 GLU A O 1
ATOM 1421 N N . VAL A 1 182 ? -7.630 -5.828 12.006 1.00 97.62 182 VAL A N 1
ATOM 1422 C CA . VAL A 1 182 ? -9.060 -6.010 12.254 1.00 97.62 182 VAL A CA 1
ATOM 1423 C C . VAL A 1 182 ? -9.407 -7.482 11.998 1.00 97.62 182 VAL A C 1
ATOM 1425 O O . VAL A 1 182 ? -9.901 -7.830 10.919 1.00 97.62 182 VAL A O 1
ATOM 1428 N N . PRO A 1 183 ? -9.154 -8.380 12.973 1.00 95.94 183 PRO A N 1
ATOM 1429 C CA . PRO A 1 183 ? -9.257 -9.826 12.763 1.00 95.94 183 PRO A CA 1
ATOM 1430 C C . PRO A 1 183 ? -10.643 -10.293 12.309 1.00 95.94 183 PRO A C 1
ATOM 1432 O O . PRO A 1 183 ? -10.754 -11.216 11.509 1.00 95.94 183 PRO A O 1
ATOM 1435 N N . SER A 1 184 ? -11.710 -9.625 12.761 1.00 94.69 184 SER A N 1
ATOM 1436 C CA . SER A 1 184 ? -13.097 -9.975 12.408 1.00 94.69 184 SER A CA 1
ATOM 1437 C C . SER A 1 184 ? -13.405 -9.883 10.911 1.00 94.69 184 SER A C 1
ATOM 1439 O O . SER A 1 184 ? -14.365 -10.496 10.443 1.00 94.69 184 SER A O 1
ATOM 1441 N N . ILE A 1 185 ? -12.611 -9.107 10.173 1.00 95.00 185 ILE A N 1
ATOM 1442 C CA . ILE A 1 185 ? -12.699 -8.973 8.722 1.00 95.00 185 ILE A CA 1
ATOM 1443 C C . ILE A 1 185 ? -11.414 -9.433 8.030 1.00 95.00 185 ILE A C 1
ATOM 1445 O O . ILE A 1 185 ? -11.300 -9.233 6.832 1.00 95.00 185 ILE A O 1
ATOM 1449 N N . GLY A 1 186 ? -10.454 -10.032 8.740 1.00 95.19 186 GLY A N 1
ATOM 1450 C CA . GLY A 1 186 ? -9.197 -10.498 8.147 1.00 95.19 186 GLY A CA 1
ATOM 1451 C C . GLY A 1 186 ? -8.426 -9.406 7.399 1.00 95.19 186 GLY A C 1
ATOM 1452 O O . GLY A 1 186 ? -7.925 -9.677 6.313 1.00 95.19 186 GLY A O 1
ATOM 1453 N N . LEU A 1 187 ? -8.406 -8.181 7.940 1.00 97.50 187 LEU A N 1
ATOM 1454 C CA . LEU A 1 187 ? -7.656 -7.041 7.403 1.00 97.50 187 LEU A CA 1
ATOM 1455 C C . LEU A 1 187 ? -6.441 -6.765 8.288 1.00 97.50 187 LEU A C 1
ATOM 1457 O O . LEU A 1 187 ? -6.603 -6.581 9.496 1.00 97.50 187 LEU A O 1
ATOM 1461 N N . LYS A 1 188 ? -5.262 -6.661 7.678 1.00 97.50 188 LYS A N 1
ATOM 1462 C CA . LYS A 1 188 ? -4.046 -6.121 8.293 1.00 97.50 188 LYS A CA 1
ATOM 1463 C C . LYS A 1 188 ? -3.477 -5.042 7.376 1.00 97.50 188 LYS A C 1
ATOM 1465 O O . LYS A 1 188 ? -3.361 -5.251 6.173 1.00 97.50 188 LYS A O 1
ATOM 1470 N N . VAL A 1 189 ? -3.168 -3.881 7.941 1.00 98.31 189 VAL A N 1
ATOM 1471 C CA . VAL A 1 189 ? -2.531 -2.765 7.233 1.00 98.31 189 VAL A CA 1
ATOM 1472 C C . VAL A 1 189 ? -1.254 -2.408 7.961 1.00 98.31 189 VAL A C 1
ATOM 1474 O O . VAL A 1 189 ? -1.271 -2.228 9.176 1.00 98.31 189 VAL A O 1
ATOM 1477 N N . GLU A 1 190 ? -0.162 -2.303 7.224 1.00 96.50 190 GLU A N 1
ATOM 1478 C CA . GLU A 1 190 ? 1.174 -2.074 7.758 1.00 96.50 190 GLU A CA 1
ATOM 1479 C C . GLU A 1 190 ? 1.775 -0.851 7.081 1.00 96.50 190 GLU A C 1
ATOM 1481 O O . GLU A 1 190 ? 1.621 -0.675 5.873 1.00 96.50 190 GLU A O 1
ATOM 1486 N N . PHE A 1 191 ? 2.451 -0.006 7.854 1.00 96.38 191 PHE A N 1
ATOM 1487 C CA . PHE A 1 191 ? 3.246 1.092 7.316 1.00 96.38 191 PHE A CA 1
ATOM 1488 C C . PHE A 1 191 ? 4.561 1.215 8.082 1.00 96.38 191 PHE A C 1
ATOM 1490 O O . PHE A 1 191 ? 4.552 1.244 9.316 1.00 96.38 191 PHE A O 1
ATOM 1497 N N . ASP A 1 192 ? 5.689 1.288 7.375 1.00 92.50 192 ASP A N 1
ATOM 1498 C CA . ASP A 1 192 ? 7.014 1.376 8.009 1.00 92.50 192 ASP A CA 1
ATOM 1499 C C . ASP A 1 192 ? 7.307 2.761 8.614 1.00 92.50 192 ASP A C 1
ATOM 1501 O O . ASP A 1 192 ? 8.267 2.934 9.368 1.00 92.50 192 ASP A O 1
ATOM 1505 N N . GLY A 1 193 ? 6.429 3.733 8.350 1.00 91.94 193 GLY A N 1
ATOM 1506 C CA . GLY A 1 193 ? 6.607 5.120 8.760 1.00 91.94 193 GLY A CA 1
ATOM 1507 C C . GLY A 1 193 ? 7.449 5.924 7.774 1.00 91.94 193 GLY A C 1
ATOM 1508 O O . GLY A 1 193 ? 7.851 7.029 8.129 1.00 91.94 193 GLY A O 1
ATOM 1509 N N . PHE A 1 194 ? 7.717 5.384 6.583 1.00 88.88 194 PHE A N 1
ATOM 1510 C CA . PHE A 1 194 ? 8.503 6.039 5.550 1.00 88.88 194 PHE A CA 1
ATOM 1511 C C . PHE A 1 194 ? 7.881 5.900 4.156 1.00 88.88 194 PHE A C 1
ATOM 1513 O O . PHE A 1 194 ? 7.337 6.878 3.654 1.00 88.88 194 PHE A O 1
ATOM 1520 N N . ALA A 1 195 ? 7.936 4.721 3.534 1.00 88.75 195 ALA A N 1
ATOM 1521 C CA . ALA A 1 195 ? 7.563 4.542 2.126 1.00 88.75 195 ALA A CA 1
ATOM 1522 C C . ALA A 1 195 ? 6.945 3.178 1.796 1.00 88.75 195 ALA A C 1
ATOM 1524 O O . ALA A 1 195 ? 6.426 3.015 0.693 1.00 88.75 195 ALA A O 1
ATOM 1525 N N . ASP A 1 196 ? 6.975 2.215 2.721 1.00 92.06 196 ASP A N 1
ATOM 1526 C CA . ASP A 1 196 ? 6.433 0.874 2.496 1.00 92.06 196 ASP A CA 1
ATOM 1527 C C . ASP A 1 196 ? 5.105 0.701 3.232 1.00 92.06 196 ASP A C 1
ATOM 1529 O O . ASP A 1 196 ? 5.044 0.683 4.468 1.00 92.06 196 ASP A O 1
ATOM 1533 N N . ALA A 1 197 ? 4.038 0.582 2.446 1.00 95.69 197 ALA A N 1
ATOM 1534 C CA . ALA A 1 197 ? 2.696 0.274 2.895 1.00 95.69 197 ALA A CA 1
ATOM 1535 C C . ALA A 1 197 ? 2.242 -1.087 2.362 1.00 95.69 197 ALA A C 1
ATOM 1537 O O . ALA A 1 197 ? 2.277 -1.344 1.157 1.00 95.69 197 ALA A O 1
ATOM 1538 N N . ARG A 1 198 ? 1.725 -1.935 3.255 1.00 95.25 198 ARG A N 1
ATOM 1539 C CA . ARG A 1 198 ? 1.247 -3.283 2.918 1.00 95.25 198 ARG A CA 1
ATOM 1540 C C . ARG A 1 198 ? -0.185 -3.474 3.396 1.00 95.25 198 ARG A C 1
ATOM 1542 O O . ARG A 1 198 ? -0.538 -3.075 4.507 1.00 95.25 198 ARG A O 1
ATOM 1549 N N . VAL A 1 199 ? -1.016 -4.086 2.560 1.00 97.44 199 VAL A N 1
ATOM 1550 C CA . VAL A 1 199 ? -2.404 -4.434 2.888 1.00 97.44 199 VAL A CA 1
ATOM 1551 C C . VAL A 1 199 ? -2.587 -5.926 2.686 1.00 97.44 199 VAL A C 1
ATOM 1553 O O . VAL A 1 199 ? -2.624 -6.397 1.553 1.00 97.44 199 VAL A O 1
ATOM 1556 N N . THR A 1 200 ? -2.738 -6.660 3.784 1.00 96.44 200 THR A N 1
ATOM 1557 C CA . THR A 1 200 ? -3.016 -8.096 3.763 1.00 96.44 200 THR A CA 1
ATOM 1558 C C . THR A 1 200 ? -4.501 -8.339 3.997 1.00 96.44 200 THR A C 1
ATOM 1560 O O . THR A 1 200 ? -5.090 -7.838 4.964 1.00 96.44 200 THR A O 1
ATOM 1563 N N . LEU A 1 201 ? -5.110 -9.127 3.112 1.00 95.31 201 LEU A N 1
ATOM 1564 C CA . LEU A 1 201 ? -6.504 -9.541 3.201 1.00 95.31 201 LEU A CA 1
ATOM 1565 C C . LEU A 1 201 ? -6.653 -11.052 3.168 1.00 95.31 201 LEU A C 1
ATOM 1567 O O . LEU A 1 201 ? -6.091 -11.734 2.317 1.00 95.31 201 LEU A O 1
ATOM 1571 N N . SER A 1 202 ? -7.539 -11.559 4.019 1.00 93.81 202 SER A N 1
ATOM 1572 C CA . SER A 1 202 ? -8.030 -12.931 3.903 1.00 93.81 202 SER A CA 1
ATOM 1573 C C . SER A 1 202 ? -8.793 -13.153 2.592 1.00 93.81 202 SER A C 1
ATOM 1575 O O . SER A 1 202 ? -9.604 -12.313 2.187 1.00 93.81 202 SER A O 1
ATOM 1577 N N . LYS A 1 203 ? -8.659 -14.354 2.009 1.00 91.50 203 LYS A N 1
ATOM 1578 C CA . LYS A 1 203 ? -9.422 -14.860 0.848 1.00 91.50 203 LYS A CA 1
ATOM 1579 C C . LYS A 1 203 ? -10.937 -14.714 0.966 1.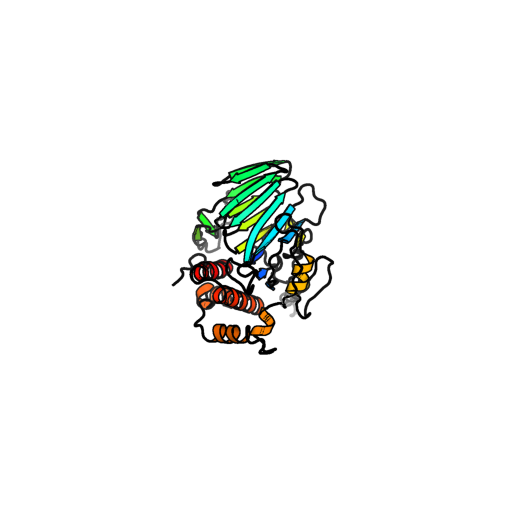00 91.50 203 LYS A C 1
ATOM 1581 O O . LYS A 1 203 ? -11.653 -14.788 -0.028 1.00 91.50 203 LYS A O 1
ATOM 1586 N N . PHE A 1 204 ? -11.458 -14.477 2.173 1.00 89.94 204 PHE A N 1
ATOM 1587 C CA . PHE A 1 204 ? -12.848 -14.065 2.371 1.00 89.94 204 PHE A CA 1
ATOM 1588 C C . PHE A 1 204 ? -13.259 -12.890 1.461 1.00 89.94 204 PHE A C 1
ATOM 1590 O O . PHE A 1 204 ? -14.427 -12.822 1.052 1.00 89.94 204 PHE A O 1
ATOM 1597 N N . TRP A 1 205 ? -12.319 -11.998 1.138 1.00 94.62 205 TRP A N 1
ATOM 1598 C CA . TRP A 1 205 ? -12.515 -10.804 0.317 1.00 94.62 205 TRP A CA 1
ATOM 1599 C C . TRP A 1 205 ? -12.288 -10.993 -1.184 1.00 94.62 205 TRP A C 1
ATOM 1601 O O . TRP A 1 205 ? -12.448 -10.017 -1.917 1.00 94.62 205 TRP A O 1
ATOM 1611 N N . MET A 1 206 ? -11.999 -12.212 -1.655 1.00 93.12 206 MET A N 1
ATOM 1612 C CA . MET A 1 206 ? -11.852 -12.463 -3.091 1.00 93.12 206 MET A CA 1
ATOM 1613 C C . MET A 1 206 ? -13.084 -11.977 -3.863 1.00 93.12 206 MET A C 1
ATOM 1615 O O . MET A 1 206 ? -14.224 -12.255 -3.456 1.00 93.12 206 MET A O 1
ATOM 1619 N N . ARG A 1 207 ? -12.856 -11.241 -4.960 1.00 94.44 207 ARG A N 1
ATOM 1620 C CA . ARG A 1 207 ? -13.884 -10.635 -5.834 1.00 94.44 207 ARG A CA 1
ATOM 1621 C C . ARG A 1 207 ? -14.841 -9.666 -5.123 1.00 94.44 207 ARG A C 1
ATOM 1623 O O . ARG A 1 207 ? -15.956 -9.421 -5.590 1.00 94.44 207 ARG A O 1
ATOM 1630 N N . LYS A 1 208 ? -14.471 -9.152 -3.945 1.00 96.00 208 LYS A N 1
ATOM 1631 C CA . LYS A 1 208 ? -15.326 -8.299 -3.086 1.00 96.00 208 LYS A CA 1
ATOM 1632 C C . LYS A 1 208 ? -14.677 -6.972 -2.724 1.00 96.00 208 LYS A C 1
ATOM 1634 O O . LYS A 1 208 ? -15.236 -6.214 -1.918 1.00 96.00 208 LYS A O 1
ATOM 1639 N N . VAL A 1 209 ? -13.534 -6.683 -3.324 1.00 96.50 209 VAL A N 1
ATOM 1640 C CA . VAL A 1 209 ? -12.763 -5.463 -3.128 1.00 96.50 209 VAL A CA 1
ATOM 1641 C C . VAL A 1 209 ? -12.414 -4.843 -4.476 1.00 96.50 209 VAL A C 1
ATOM 1643 O O . VAL A 1 209 ? -12.593 -5.478 -5.511 1.00 96.50 209 VAL A O 1
ATOM 1646 N N . ASN A 1 210 ? -12.024 -3.574 -4.465 1.00 96.50 210 ASN A N 1
ATOM 1647 C CA . ASN A 1 210 ? -11.432 -2.901 -5.615 1.00 96.50 210 ASN A CA 1
ATOM 1648 C C . ASN A 1 210 ? -10.574 -1.709 -5.147 1.00 96.50 210 ASN A C 1
ATOM 1650 O O . ASN A 1 210 ? -10.740 -1.234 -4.018 1.00 96.50 210 ASN A O 1
ATOM 1654 N N . GLY A 1 211 ? -9.693 -1.204 -6.001 1.00 97.25 211 GLY A N 1
ATOM 1655 C CA . GLY A 1 211 ? -8.739 -0.134 -5.711 1.00 97.25 211 GLY A CA 1
ATOM 1656 C C . GLY A 1 211 ? -7.499 -0.271 -6.589 1.00 97.25 211 GLY A C 1
ATOM 1657 O O . GLY A 1 211 ? -7.492 -1.059 -7.528 1.00 97.25 211 GLY A O 1
ATOM 1658 N N . LEU A 1 212 ? -6.432 0.440 -6.237 1.00 96.88 212 LEU A N 1
ATOM 1659 C CA . LEU A 1 212 ? -5.104 0.224 -6.829 1.00 96.88 212 LEU A CA 1
ATOM 1660 C C . LEU A 1 212 ? -4.594 -1.216 -6.617 1.00 96.88 212 LEU A C 1
ATOM 1662 O O . LEU A 1 212 ? -3.952 -1.797 -7.475 1.00 96.88 212 LEU A O 1
ATOM 1666 N N . CYS A 1 213 ? -4.978 -1.850 -5.512 1.00 96.19 213 CYS A N 1
ATOM 1667 C CA . CYS A 1 213 ? -4.717 -3.264 -5.238 1.00 96.19 213 CYS A CA 1
ATOM 1668 C C . CYS A 1 213 ? -5.618 -4.249 -6.019 1.00 96.19 213 CYS A C 1
ATOM 1670 O O . CYS A 1 213 ? -5.594 -5.445 -5.727 1.00 96.19 213 CYS A O 1
ATOM 1672 N N . GLN A 1 214 ? -6.435 -3.744 -6.949 1.00 96.12 214 GLN A N 1
ATOM 1673 C CA . GLN A 1 214 ? -7.336 -4.486 -7.834 1.00 96.12 214 GLN A CA 1
ATOM 1674 C C . GLN A 1 214 ? -8.366 -5.381 -7.119 1.00 96.12 214 GLN A C 1
ATOM 1676 O O . GLN A 1 214 ? -8.782 -5.094 -5.987 1.00 96.12 214 GLN A O 1
ATOM 1681 N N . ASN A 1 215 ? -8.918 -6.367 -7.833 1.00 94.69 215 ASN A N 1
ATOM 1682 C CA . ASN A 1 215 ? -10.200 -6.998 -7.505 1.00 94.69 215 ASN A CA 1
ATOM 1683 C C . ASN A 1 215 ? -10.075 -8.297 -6.673 1.00 94.69 215 ASN A C 1
ATOM 1685 O O . ASN A 1 215 ? -11.081 -8.755 -6.106 1.00 94.69 215 ASN A O 1
ATOM 1689 N N . PHE A 1 216 ? -8.852 -8.827 -6.545 1.00 95.00 216 PHE A N 1
ATOM 1690 C CA . PHE A 1 216 ? -8.510 -10.052 -5.824 1.00 95.00 216 PHE A CA 1
ATOM 1691 C C . PHE A 1 216 ? -9.303 -11.264 -6.317 1.00 95.00 216 PHE A C 1
ATOM 1693 O O . PHE A 1 216 ? -10.102 -11.852 -5.572 1.00 95.00 216 PHE A O 1
ATOM 1700 N N . ASP A 1 217 ? -9.173 -11.597 -7.594 1.00 93.56 217 ASP A N 1
ATOM 1701 C CA . ASP A 1 217 ? -9.918 -12.687 -8.221 1.00 93.56 217 ASP A CA 1
ATOM 1702 C C . ASP A 1 217 ? -9.080 -13.905 -8.605 1.00 93.56 217 ASP A C 1
ATOM 1704 O O . ASP A 1 217 ? -9.670 -14.938 -8.968 1.00 93.56 217 ASP A O 1
ATOM 1708 N N . GLY A 1 218 ? -7.772 -13.802 -8.377 1.00 91.00 218 GLY A N 1
ATOM 1709 C CA . GLY A 1 218 ? -6.758 -14.822 -8.575 1.00 91.00 218 GLY A CA 1
ATOM 1710 C C . GLY A 1 218 ? -6.023 -14.772 -9.900 1.00 91.00 218 GLY A C 1
ATOM 1711 O O . GLY A 1 218 ? -5.222 -15.672 -10.140 1.00 91.00 218 GLY A O 1
ATOM 1712 N N . ASP A 1 219 ? -6.281 -13.757 -10.721 1.00 90.38 219 ASP A N 1
ATOM 1713 C CA . ASP A 1 219 ? -5.728 -13.626 -12.064 1.00 90.38 219 ASP A CA 1
ATOM 1714 C C . ASP A 1 219 ? -5.059 -12.253 -12.244 1.00 90.38 219 ASP A C 1
ATOM 1716 O O . ASP A 1 219 ? -5.682 -11.250 -12.599 1.00 90.38 219 ASP A O 1
ATOM 1720 N N . ALA A 1 220 ? -3.739 -12.234 -12.041 1.00 88.75 220 ALA A N 1
ATOM 1721 C CA . ALA A 1 220 ? -2.912 -11.041 -12.205 1.00 88.75 220 ALA A CA 1
ATOM 1722 C C . ALA A 1 220 ? -2.894 -10.500 -13.645 1.00 88.75 220 ALA A C 1
ATOM 1724 O O . ALA A 1 220 ? -2.607 -9.321 -13.852 1.00 88.75 220 ALA A O 1
ATOM 1725 N N . MET A 1 221 ? -3.194 -11.322 -14.658 1.00 87.31 221 MET A N 1
ATOM 1726 C CA . MET A 1 221 ? -3.174 -10.864 -16.052 1.00 87.31 221 MET A CA 1
ATOM 1727 C C . MET A 1 221 ? -4.342 -9.921 -16.344 1.00 87.31 221 MET A C 1
ATOM 1729 O O . MET A 1 221 ? -4.279 -9.108 -17.265 1.00 87.31 221 MET A O 1
ATOM 1733 N N . ASN A 1 222 ? -5.412 -9.993 -15.548 1.00 90.06 222 ASN A N 1
ATOM 1734 C CA . ASN A 1 222 ? -6.584 -9.147 -15.722 1.00 90.06 222 ASN A CA 1
ATOM 1735 C C . ASN A 1 222 ? -6.580 -7.883 -14.847 1.00 90.06 222 ASN A C 1
ATOM 1737 O O . ASN A 1 222 ? -7.531 -7.102 -14.925 1.00 90.06 222 ASN A O 1
ATOM 1741 N N . ASP A 1 223 ? -5.508 -7.645 -14.093 1.00 93.62 223 ASP A N 1
ATOM 1742 C CA . ASP A 1 223 ? -5.394 -6.554 -13.123 1.00 93.62 223 ASP A CA 1
ATOM 1743 C C . ASP A 1 223 ? -4.991 -5.200 -13.735 1.00 93.62 223 ASP A C 1
ATOM 1745 O O . ASP A 1 223 ? -4.972 -4.181 -13.044 1.00 93.62 223 ASP A O 1
ATOM 1749 N N . TRP A 1 224 ? -4.756 -5.131 -15.048 1.00 94.31 224 TRP A N 1
ATOM 1750 C CA . TRP A 1 224 ? -4.556 -3.875 -15.780 1.00 94.31 224 TRP A CA 1
ATOM 1751 C C . TRP A 1 224 ? -5.868 -3.093 -15.971 1.00 94.31 224 TRP A C 1
ATOM 1753 O O . TRP A 1 224 ? -6.264 -2.763 -17.090 1.00 94.31 224 TRP A O 1
ATOM 1763 N N . ARG A 1 225 ? -6.599 -2.815 -14.884 1.00 95.38 225 ARG A N 1
ATOM 1764 C CA . ARG A 1 225 ? -7.951 -2.237 -14.935 1.00 95.38 225 ARG A CA 1
ATOM 1765 C C . ARG A 1 225 ? -8.093 -0.927 -14.182 1.00 95.38 225 ARG A C 1
ATOM 1767 O O . ARG A 1 225 ? -7.706 -0.782 -13.022 1.00 95.38 225 ARG A O 1
ATOM 1774 N N . MET A 1 226 ? -8.759 0.015 -14.839 1.00 96.94 226 MET A N 1
ATOM 1775 C CA . MET A 1 226 ? -9.227 1.258 -14.232 1.00 96.94 226 MET A CA 1
ATOM 1776 C C . MET A 1 226 ? -10.446 1.018 -13.327 1.00 96.94 226 MET A C 1
ATOM 1778 O O . MET A 1 226 ? -11.116 -0.014 -13.397 1.00 96.94 226 MET A O 1
ATOM 1782 N N . ARG A 1 227 ? -10.802 2.025 -12.519 1.00 96.44 227 ARG A N 1
ATOM 1783 C CA . ARG A 1 227 ? -11.976 2.017 -11.625 1.00 96.44 227 ARG A CA 1
ATOM 1784 C C . ARG A 1 227 ? -13.297 1.670 -12.321 1.00 96.44 227 ARG A C 1
ATOM 1786 O O . ARG A 1 227 ? -14.181 1.102 -11.681 1.00 96.44 227 ARG A O 1
ATOM 1793 N N . ASP A 1 228 ? -13.457 2.034 -13.590 1.00 95.81 228 ASP A N 1
ATOM 1794 C CA . ASP A 1 228 ? -14.655 1.737 -14.385 1.00 95.81 228 ASP A CA 1
ATOM 1795 C C . ASP A 1 228 ? -14.639 0.338 -15.036 1.00 95.81 228 ASP A C 1
ATOM 1797 O O . ASP A 1 228 ? -15.628 -0.066 -15.648 1.00 95.81 228 ASP A O 1
ATOM 1801 N N . GLY A 1 229 ? -13.551 -0.417 -14.860 1.00 94.56 229 GLY A N 1
ATOM 1802 C CA . GLY A 1 229 ? -13.348 -1.760 -15.400 1.00 94.56 229 GLY A CA 1
ATOM 1803 C C . GLY A 1 229 ? -12.661 -1.805 -16.767 1.00 94.56 229 GLY A C 1
ATOM 1804 O O . GLY A 1 229 ? -12.426 -2.911 -17.269 1.00 94.56 229 GLY A O 1
ATOM 1805 N N . THR A 1 230 ? -12.331 -0.652 -17.359 1.00 96.94 230 THR A N 1
ATOM 1806 C CA . THR A 1 230 ? -11.597 -0.563 -18.630 1.00 96.94 230 THR A CA 1
ATOM 1807 C C . THR A 1 230 ? -10.232 -1.235 -18.502 1.00 96.94 230 THR A C 1
ATOM 1809 O O . THR A 1 230 ? -9.477 -0.905 -17.589 1.00 96.94 230 THR A O 1
ATOM 1812 N N . ASN A 1 231 ? -9.927 -2.173 -19.408 1.00 96.25 231 ASN A N 1
ATOM 1813 C CA . ASN A 1 231 ? -8.599 -2.781 -19.519 1.00 96.25 231 ASN A CA 1
ATOM 1814 C C . ASN A 1 231 ? -7.653 -1.815 -20.249 1.00 96.25 231 ASN A C 1
ATOM 1816 O O . ASN A 1 231 ? -7.998 -1.333 -21.331 1.00 96.25 231 ASN A O 1
ATOM 1820 N N . VAL A 1 232 ? -6.491 -1.551 -19.659 1.00 94.25 232 VAL A N 1
ATOM 1821 C CA . VAL A 1 232 ? -5.460 -0.643 -20.179 1.00 94.25 232 VAL A CA 1
ATOM 1822 C C . VAL A 1 232 ? -4.139 -1.344 -20.493 1.00 94.25 232 VAL A C 1
ATOM 1824 O O . VAL A 1 232 ? -3.163 -0.678 -20.818 1.00 94.25 232 VAL A O 1
ATOM 1827 N N . GLU A 1 233 ? -4.092 -2.674 -20.434 1.00 89.50 233 GLU A N 1
ATOM 1828 C CA . GLU A 1 233 ? -2.906 -3.448 -20.802 1.00 89.50 233 GLU A CA 1
ATOM 1829 C C . GLU A 1 233 ? -2.380 -3.056 -22.197 1.00 89.50 233 GLU A C 1
ATOM 1831 O O . GLU A 1 233 ? -3.138 -2.956 -23.167 1.00 89.50 233 GLU A O 1
ATOM 1836 N N . GLY A 1 234 ? -1.072 -2.803 -22.293 1.00 83.44 234 GLY A N 1
ATOM 1837 C CA . GLY A 1 234 ? -0.405 -2.421 -23.542 1.00 83.44 234 GLY A CA 1
ATOM 1838 C C . GLY A 1 234 ? -0.676 -0.991 -24.032 1.00 83.44 234 GLY A C 1
ATOM 1839 O O . GLY A 1 234 ? -0.230 -0.637 -25.124 1.00 83.44 234 GLY A O 1
ATOM 1840 N N . MET A 1 235 ? -1.396 -0.164 -23.267 1.00 86.62 235 MET A N 1
ATOM 1841 C CA . MET A 1 235 ? -1.487 1.278 -23.530 1.00 86.62 235 MET A CA 1
ATOM 1842 C C . MET A 1 235 ? -0.180 1.992 -23.144 1.00 86.62 235 MET A C 1
ATOM 1844 O O . MET A 1 235 ? 0.699 1.398 -22.536 1.00 86.62 235 MET A O 1
ATOM 1848 N N . GLU A 1 236 ? -0.037 3.268 -23.515 1.00 81.50 236 GLU A N 1
ATOM 1849 C CA . GLU A 1 236 ? 1.214 4.023 -23.324 1.00 81.50 236 GLU A CA 1
ATOM 1850 C C . GLU A 1 236 ? 1.579 4.245 -21.845 1.00 81.50 236 GLU A C 1
ATOM 1852 O O . GLU A 1 236 ? 2.748 4.152 -21.496 1.00 81.50 236 GLU A O 1
ATOM 1857 N N . ASN A 1 237 ? 0.595 4.519 -20.976 1.00 81.62 237 ASN A N 1
ATOM 1858 C CA . ASN A 1 237 ? 0.814 4.793 -19.544 1.00 81.62 237 ASN A CA 1
ATOM 1859 C C . ASN A 1 237 ? -0.243 4.088 -18.669 1.00 81.62 237 ASN A C 1
ATOM 1861 O O . ASN A 1 237 ? -1.091 4.747 -18.051 1.00 81.62 237 ASN A O 1
ATOM 1865 N N . PRO A 1 238 ? -0.282 2.746 -18.679 1.00 87.94 238 PRO A N 1
ATOM 1866 C CA . PRO A 1 238 ? -1.358 1.983 -18.065 1.00 87.94 238 PRO A CA 1
ATOM 1867 C C . PRO A 1 238 ? -1.395 2.145 -16.540 1.00 87.94 238 PRO A C 1
ATOM 1869 O O . PRO A 1 238 ? -2.483 2.224 -15.966 1.00 87.94 238 PRO A O 1
ATOM 1872 N N . GLY A 1 239 ? -0.239 2.277 -15.884 1.00 89.44 239 GLY A N 1
ATOM 1873 C CA . GLY A 1 239 ? -0.142 2.491 -14.443 1.00 89.44 239 GLY A CA 1
ATOM 1874 C C . GLY A 1 239 ? -0.736 3.837 -14.032 1.00 89.44 239 GLY A C 1
ATOM 1875 O O . GLY A 1 239 ? -1.607 3.888 -13.159 1.00 89.44 239 GLY A O 1
ATOM 1876 N N . THR A 1 240 ? -0.387 4.907 -14.749 1.00 88.81 240 THR A N 1
ATOM 1877 C CA . THR A 1 240 ? -0.971 6.243 -14.556 1.00 88.81 240 THR A CA 1
ATOM 1878 C C . THR A 1 240 ? -2.473 6.279 -14.840 1.00 88.81 240 THR A C 1
ATOM 1880 O O . THR A 1 240 ? -3.236 6.917 -14.107 1.00 88.81 240 THR A O 1
ATOM 1883 N N . MET A 1 241 ? -2.945 5.574 -15.874 1.00 92.50 241 MET A N 1
ATOM 1884 C CA . MET A 1 241 ? -4.382 5.470 -16.165 1.00 92.50 241 MET A CA 1
ATOM 1885 C C . MET A 1 241 ? -5.144 4.803 -15.012 1.00 92.50 241 MET A C 1
ATOM 1887 O O . MET A 1 241 ? -6.187 5.313 -14.581 1.00 92.50 241 MET A O 1
ATOM 1891 N N . ILE A 1 242 ? -4.605 3.708 -14.466 1.00 95.19 242 ILE A N 1
ATOM 1892 C CA . ILE A 1 242 ? -5.143 3.041 -13.273 1.00 95.19 242 ILE A CA 1
ATOM 1893 C C . ILE A 1 242 ? -5.124 4.011 -12.089 1.00 95.19 242 ILE A C 1
ATOM 1895 O O . ILE A 1 242 ? -6.176 4.280 -11.501 1.00 95.19 242 ILE A O 1
ATOM 1899 N N . GLY A 1 243 ? -3.968 4.598 -11.786 1.00 94.12 243 GLY A N 1
ATOM 1900 C CA . GLY A 1 243 ? -3.756 5.527 -10.681 1.00 94.12 243 GLY A CA 1
ATOM 1901 C C . GLY A 1 243 ? -4.739 6.693 -10.655 1.00 94.12 243 GLY A C 1
ATOM 1902 O O . GLY A 1 243 ? -5.474 6.887 -9.679 1.00 94.12 243 GLY A O 1
ATOM 1903 N N . ASN A 1 244 ? -4.835 7.415 -11.771 1.00 94.44 244 ASN A N 1
ATOM 1904 C CA . ASN A 1 244 ? -5.757 8.538 -11.941 1.00 94.44 244 ASN A CA 1
ATOM 1905 C C . ASN A 1 244 ? -7.221 8.125 -11.748 1.00 94.44 244 ASN A C 1
ATOM 1907 O O . ASN A 1 244 ? -7.999 8.857 -11.133 1.00 94.44 244 ASN A O 1
ATOM 1911 N N . SER A 1 245 ? -7.603 6.926 -12.198 1.00 97.00 245 SER A N 1
ATOM 1912 C CA . SER A 1 245 ? -8.973 6.431 -12.025 1.00 97.00 245 SER A CA 1
ATOM 1913 C C . SER A 1 245 ? -9.345 6.185 -10.553 1.00 97.00 245 SER A C 1
ATOM 1915 O O . SER A 1 245 ? -10.525 6.256 -10.191 1.00 97.00 245 SER A O 1
ATOM 1917 N N . TYR A 1 246 ? -8.353 5.943 -9.685 1.00 97.31 246 TYR A N 1
ATOM 1918 C CA . TYR A 1 246 ? -8.546 5.676 -8.259 1.00 97.31 246 TYR A CA 1
ATOM 1919 C C . TYR A 1 246 ? -8.270 6.866 -7.332 1.00 97.31 246 TYR A C 1
ATOM 1921 O O . TYR A 1 246 ? -8.388 6.705 -6.110 1.00 97.31 246 TYR A O 1
ATOM 1929 N N . GLN A 1 247 ? -8.012 8.060 -7.872 1.00 96.75 247 GLN A N 1
ATOM 1930 C CA . GLN A 1 247 ? -7.891 9.283 -7.078 1.00 96.75 247 GLN A CA 1
ATOM 1931 C C . GLN A 1 247 ? -9.153 9.512 -6.222 1.00 96.75 247 GLN A C 1
ATOM 1933 O O . GLN A 1 247 ? -10.290 9.173 -6.598 1.00 96.75 247 GLN A O 1
ATOM 1938 N N . VAL A 1 248 ? -8.950 10.041 -5.018 1.00 96.81 248 VAL A N 1
ATOM 1939 C CA . VAL A 1 248 ? -10.010 10.461 -4.098 1.00 96.81 248 VAL A CA 1
ATOM 1940 C C . VAL A 1 248 ? -9.740 11.880 -3.613 1.00 96.81 248 VAL A C 1
ATOM 1942 O O . VAL A 1 248 ? -8.599 12.328 -3.561 1.00 96.81 248 VAL A O 1
ATOM 1945 N N . PHE A 1 249 ? -10.803 12.590 -3.245 1.00 96.00 249 PHE A N 1
ATOM 1946 C CA . PHE A 1 249 ? -10.685 13.931 -2.685 1.00 96.00 249 PHE A CA 1
ATOM 1947 C C . PHE A 1 249 ? -9.955 13.900 -1.334 1.00 96.00 249 PHE A C 1
ATOM 1949 O O . PH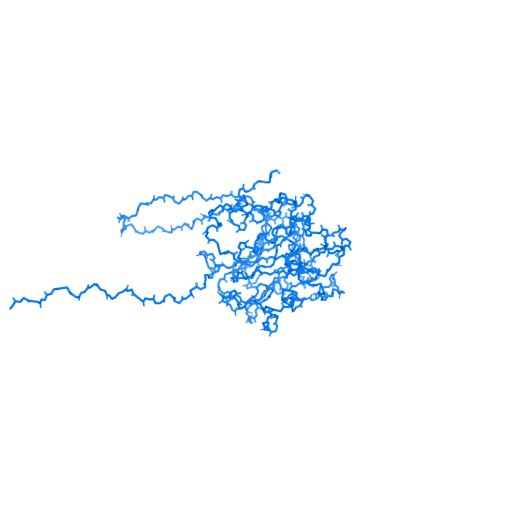E A 1 249 ? -10.311 13.109 -0.453 1.00 96.00 249 PHE A O 1
ATOM 1956 N N . ASP A 1 250 ? -8.974 14.785 -1.163 1.00 95.62 250 ASP A N 1
ATOM 1957 C CA . ASP A 1 250 ? -8.281 15.015 0.102 1.00 95.62 250 ASP A CA 1
ATOM 1958 C C . ASP A 1 250 ? -8.561 16.446 0.586 1.00 95.62 250 ASP A C 1
ATOM 1960 O O . ASP A 1 250 ? -8.171 17.398 -0.082 1.00 95.62 250 ASP A O 1
ATOM 1964 N N . PRO A 1 251 ? -9.221 16.652 1.739 1.00 93.19 251 PRO A N 1
ATOM 1965 C CA . PRO A 1 251 ? -9.415 17.998 2.273 1.00 93.19 251 PRO A CA 1
ATOM 1966 C C . PRO A 1 251 ? -8.103 18.675 2.698 1.00 93.19 251 PRO A C 1
ATOM 1968 O O . PRO A 1 251 ? -8.081 19.896 2.833 1.00 93.19 251 PRO A O 1
ATOM 1971 N N . GLU A 1 252 ? -7.033 17.908 2.942 1.00 93.75 252 GLU A N 1
ATOM 1972 C CA . GLU A 1 252 ? -5.697 18.446 3.236 1.00 93.75 252 GLU A CA 1
ATOM 1973 C C . GLU A 1 252 ? -4.948 18.859 1.953 1.00 93.75 252 GLU A C 1
ATOM 1975 O O . GLU A 1 252 ? -3.922 19.527 2.048 1.00 93.75 252 GLU A O 1
ATOM 1980 N N . ASP A 1 253 ? -5.473 18.494 0.777 1.00 94.31 253 ASP A N 1
ATOM 1981 C CA . ASP A 1 253 ? -4.925 18.813 -0.543 1.00 94.31 253 ASP A CA 1
ATOM 1982 C C . ASP A 1 253 ? -6.045 18.899 -1.612 1.00 94.31 253 ASP A C 1
ATOM 1984 O O . ASP A 1 253 ? -6.215 18.000 -2.445 1.00 94.31 253 ASP A O 1
ATOM 1988 N N . PRO A 1 254 ? -6.880 19.954 -1.556 1.00 93.38 254 PRO A N 1
ATOM 1989 C CA . PRO A 1 254 ? -8.068 20.075 -2.400 1.00 93.38 254 PRO A CA 1
ATOM 1990 C C . PRO A 1 254 ? -7.754 20.411 -3.864 1.00 93.38 254 PRO A C 1
ATOM 1992 O O . PRO A 1 254 ? -8.643 20.306 -4.709 1.00 93.38 254 PRO A O 1
ATOM 1995 N N . GLU A 1 255 ? -6.525 20.836 -4.159 1.00 91.75 255 GLU A N 1
ATOM 1996 C CA . GLU A 1 255 ? -6.087 21.266 -5.490 1.00 91.75 255 GLU A CA 1
ATOM 1997 C C . GLU A 1 255 ? -5.341 20.163 -6.252 1.00 91.75 255 GLU A C 1
ATOM 1999 O O . GLU A 1 255 ? -4.894 20.405 -7.374 1.00 91.75 255 GLU A O 1
ATOM 2004 N N . CYS A 1 256 ? -5.241 18.953 -5.690 1.00 90.81 256 CYS A N 1
ATOM 2005 C CA . CYS A 1 256 ? -4.493 17.867 -6.311 1.00 90.81 256 CYS A CA 1
ATOM 2006 C C . CYS A 1 256 ? -5.016 17.520 -7.709 1.00 90.81 256 CYS A C 1
ATOM 2008 O O . CYS A 1 256 ? -6.197 17.199 -7.891 1.00 90.81 256 CYS A O 1
ATOM 2010 N N . GLN A 1 257 ? -4.123 17.563 -8.695 1.00 88.44 257 GLN A N 1
ATOM 2011 C CA . GLN A 1 257 ? -4.457 17.319 -10.094 1.00 88.44 257 GLN A CA 1
ATOM 2012 C C . GLN A 1 257 ? -4.183 15.862 -10.482 1.00 88.44 257 GLN A C 1
ATOM 2014 O O . GLN A 1 257 ? -3.232 15.266 -9.976 1.00 88.44 257 GLN A O 1
ATOM 2019 N N . PRO A 1 258 ? -4.983 15.280 -11.394 1.00 85.88 258 PRO A N 1
ATOM 2020 C CA . PRO A 1 258 ? -4.641 14.007 -12.009 1.00 85.88 258 PRO A CA 1
ATOM 2021 C C . PRO A 1 258 ? -3.266 14.081 -12.661 1.00 85.88 258 PRO A C 1
ATOM 2023 O O . PRO A 1 258 ? -2.873 15.106 -13.221 1.00 85.88 258 PRO A O 1
ATOM 2026 N N . CYS A 1 259 ? -2.558 12.968 -12.617 1.00 79.44 259 CYS A N 1
ATOM 2027 C CA . CYS A 1 259 ? -1.216 12.884 -13.141 1.00 79.44 259 CYS A CA 1
ATOM 2028 C C . CYS A 1 259 ? -1.197 13.022 -14.655 1.00 79.44 259 CYS A C 1
ATOM 2030 O O . CYS A 1 259 ? -1.968 12.361 -15.356 1.00 79.44 259 CYS A O 1
ATOM 2032 N N . SER A 1 260 ? -0.283 13.848 -15.145 1.00 72.62 260 SER A N 1
ATOM 2033 C CA . SER A 1 260 ? 0.018 13.986 -16.568 1.00 72.62 260 SER A CA 1
ATOM 2034 C C . SER A 1 260 ? 1.410 13.470 -16.931 1.00 72.62 260 SER A C 1
ATOM 2036 O O . SER A 1 260 ? 1.787 13.556 -18.097 1.00 72.62 260 SER A O 1
ATOM 2038 N N . LEU A 1 261 ? 2.189 13.003 -15.948 1.00 62.69 261 LEU A N 1
ATOM 2039 C CA . LEU A 1 261 ? 3.508 12.429 -16.191 1.00 62.69 261 LEU A CA 1
ATOM 2040 C C . LEU A 1 261 ? 3.346 11.039 -16.828 1.00 62.69 261 LEU A C 1
ATOM 2042 O O . LEU A 1 261 ? 2.449 10.300 -16.419 1.00 62.69 261 LEU A O 1
ATOM 2046 N N . PRO A 1 262 ? 4.164 10.686 -17.836 1.00 60.66 262 PRO A N 1
ATOM 2047 C CA . PRO A 1 262 ? 4.222 9.316 -18.326 1.00 60.66 262 PRO A CA 1
ATOM 2048 C C . PRO A 1 262 ? 4.718 8.381 -17.216 1.00 60.66 262 PRO A C 1
ATOM 2050 O O . PRO A 1 262 ? 5.420 8.823 -16.303 1.00 60.66 262 PRO A O 1
ATOM 2053 N N . ASP A 1 263 ? 4.376 7.094 -17.303 1.00 57.03 263 ASP A N 1
ATOM 2054 C CA . ASP A 1 263 ? 4.922 6.069 -16.414 1.00 57.03 263 ASP A CA 1
ATOM 2055 C C . ASP A 1 263 ? 6.449 6.058 -16.621 1.00 57.03 263 ASP A C 1
ATOM 2057 O O . ASP A 1 263 ? 6.967 5.497 -17.582 1.00 57.03 263 ASP A O 1
ATOM 2061 N N . LEU A 1 264 ? 7.184 6.718 -15.725 1.00 54.00 264 LEU A N 1
ATOM 2062 C CA . LEU A 1 264 ? 8.624 6.982 -15.841 1.00 54.00 264 LEU A CA 1
ATOM 2063 C C . LEU A 1 264 ? 9.545 5.767 -16.137 1.00 54.00 264 LEU A C 1
ATOM 2065 O O . LEU A 1 264 ? 10.605 6.006 -16.723 1.00 54.00 264 LEU A O 1
ATOM 2069 N N . PRO A 1 265 ? 9.209 4.494 -15.827 1.00 51.34 265 PRO A N 1
ATOM 2070 C CA . PRO A 1 265 ? 10.132 3.389 -16.095 1.00 51.34 265 PRO A CA 1
ATOM 2071 C C . PRO A 1 265 ? 10.342 3.065 -17.587 1.00 51.34 265 PRO A C 1
ATOM 2073 O O . PRO A 1 265 ? 11.464 2.772 -18.006 1.00 51.34 265 PRO A O 1
ATOM 2076 N N . TRP A 1 266 ? 9.325 3.194 -18.453 1.00 39.66 266 TRP A N 1
ATOM 2077 C CA . TRP A 1 266 ? 9.462 2.701 -19.837 1.00 39.66 266 TRP A CA 1
ATOM 2078 C C . TRP A 1 266 ? 10.384 3.556 -20.721 1.00 39.66 266 TRP A C 1
ATOM 2080 O O . TRP A 1 266 ? 10.947 3.052 -21.698 1.00 39.66 266 TRP A O 1
ATOM 2090 N N . MET A 1 267 ? 10.570 4.836 -20.384 1.00 37.03 267 MET A N 1
ATOM 2091 C CA . MET A 1 267 ? 11.380 5.766 -21.180 1.00 37.03 267 MET A CA 1
ATOM 2092 C C . MET A 1 267 ? 12.886 5.667 -20.900 1.00 37.03 267 MET A C 1
ATOM 2094 O O . MET A 1 267 ? 13.684 6.018 -21.771 1.00 37.03 267 MET A O 1
ATOM 2098 N N . VAL A 1 268 ? 13.290 5.179 -19.723 1.00 41.88 268 VAL A N 1
ATOM 2099 C CA . VAL A 1 268 ? 14.707 5.103 -19.324 1.00 41.88 268 VAL A CA 1
ATOM 2100 C C . VAL A 1 268 ? 15.371 3.822 -19.846 1.00 41.88 268 VAL A C 1
ATOM 2102 O O . VAL A 1 268 ? 16.514 3.878 -20.297 1.00 41.88 268 VAL A O 1
ATOM 2105 N N . PHE A 1 269 ? 14.654 2.692 -19.885 1.00 38.56 269 PHE A N 1
ATOM 2106 C CA . PHE A 1 269 ? 15.265 1.379 -20.155 1.00 38.56 269 PHE A CA 1
ATOM 2107 C C . PHE A 1 269 ? 15.169 0.874 -21.608 1.00 38.56 269 PHE A C 1
ATOM 2109 O O . PHE A 1 269 ? 15.977 0.042 -22.013 1.00 38.56 269 PHE A O 1
ATOM 2116 N N . ASN A 1 270 ? 14.255 1.390 -22.442 1.00 35.41 270 ASN A N 1
ATOM 2117 C CA . ASN A 1 270 ? 14.060 0.890 -23.819 1.00 35.41 270 ASN A CA 1
ATOM 2118 C C . ASN A 1 270 ? 14.813 1.666 -24.920 1.00 35.41 270 ASN A C 1
ATOM 2120 O O . ASN A 1 270 ? 14.518 1.509 -26.106 1.00 35.41 270 ASN A O 1
ATOM 2124 N N . GLY A 1 271 ? 15.771 2.534 -24.571 1.00 36.94 271 GLY A N 1
ATOM 2125 C CA . GLY A 1 271 ? 16.566 3.288 -25.558 1.00 36.94 271 GLY A CA 1
ATOM 2126 C C . GLY A 1 271 ? 15.752 4.247 -26.449 1.00 36.94 271 GLY A C 1
ATOM 2127 O O . GLY A 1 271 ? 16.280 4.814 -27.409 1.00 36.94 271 GLY A O 1
ATOM 2128 N N . GLY A 1 272 ? 14.470 4.451 -26.137 1.00 31.05 272 GLY A N 1
ATOM 2129 C CA . GLY A 1 272 ? 13.541 5.324 -26.844 1.00 31.05 272 GLY A CA 1
ATOM 2130 C C . GLY A 1 272 ? 13.641 6.760 -26.350 1.00 31.05 272 GLY A C 1
ATOM 2131 O O . GLY A 1 272 ? 12.716 7.283 -25.742 1.00 31.05 272 GLY A O 1
ATOM 2132 N N . LEU A 1 273 ? 14.771 7.411 -26.611 1.00 39.47 273 LEU A N 1
ATOM 2133 C CA . LEU A 1 273 ? 14.922 8.836 -26.342 1.00 39.47 273 LEU A CA 1
ATOM 2134 C C . LEU A 1 273 ? 13.915 9.657 -27.171 1.00 39.47 273 LEU A C 1
ATOM 2136 O O . LEU A 1 273 ? 14.118 9.859 -28.370 1.00 39.47 273 LEU A O 1
ATOM 2140 N N . GLN A 1 274 ? 12.949 10.299 -26.512 1.00 34.50 274 GLN A N 1
ATOM 2141 C CA . GLN A 1 274 ? 12.857 11.746 -26.686 1.00 34.50 274 GLN A CA 1
ATOM 2142 C C . GLN A 1 274 ? 13.786 12.358 -25.640 1.00 34.50 274 GLN A C 1
ATOM 2144 O O . GLN A 1 274 ? 13.535 12.293 -24.442 1.00 34.50 274 GLN A O 1
ATOM 2149 N N . ARG A 1 275 ? 14.930 12.858 -26.124 1.00 39.53 275 ARG A N 1
ATOM 2150 C CA . ARG A 1 275 ? 15.974 13.516 -25.332 1.00 39.53 275 ARG A CA 1
ATOM 2151 C C . ARG A 1 275 ? 15.416 14.782 -24.693 1.00 39.53 275 ARG A C 1
ATOM 2153 O O . ARG A 1 275 ? 15.605 15.872 -25.228 1.00 39.53 275 ARG A O 1
ATOM 2160 N N . ASP A 1 276 ? 14.769 14.645 -23.551 1.00 40.38 276 ASP A N 1
ATOM 2161 C CA . ASP A 1 276 ? 14.774 15.721 -22.581 1.00 40.38 276 ASP A CA 1
ATOM 2162 C C . ASP A 1 276 ? 16.133 15.657 -21.841 1.00 40.38 276 ASP A C 1
ATOM 2164 O O . ASP A 1 276 ? 16.479 14.610 -21.277 1.00 40.38 276 ASP A O 1
ATOM 2168 N N . PRO A 1 277 ? 16.958 16.724 -21.896 1.00 38.56 277 PRO A N 1
ATOM 2169 C CA . PRO A 1 277 ? 18.275 16.770 -21.258 1.00 38.56 277 PRO A CA 1
ATOM 2170 C C . PRO A 1 277 ? 18.248 16.480 -19.755 1.00 38.56 277 PRO A C 1
ATOM 2172 O O . PRO A 1 277 ? 19.277 16.097 -19.202 1.00 38.56 277 PRO A O 1
ATOM 2175 N N . VAL A 1 278 ? 17.096 16.657 -19.100 1.00 42.53 278 VAL A N 1
ATOM 2176 C CA . VAL A 1 278 ? 16.919 16.348 -17.679 1.00 42.53 278 VAL A CA 1
ATOM 2177 C C . VAL A 1 278 ? 16.972 14.837 -17.441 1.00 42.53 278 VAL A C 1
ATOM 2179 O O . VAL A 1 278 ? 17.592 14.417 -16.473 1.00 42.53 278 VAL A O 1
ATOM 2182 N N . PHE A 1 279 ? 16.415 14.020 -18.343 1.00 43.69 279 PHE A N 1
ATOM 2183 C CA . PHE A 1 279 ? 16.253 12.569 -18.162 1.00 43.69 279 PHE A CA 1
ATOM 2184 C C . PHE A 1 279 ? 17.436 11.732 -18.680 1.00 43.69 279 PHE A C 1
ATOM 2186 O O . PHE A 1 279 ? 17.690 10.641 -18.175 1.00 43.69 279 PHE A O 1
ATOM 2193 N N . ALA A 1 280 ? 18.222 12.255 -19.629 1.00 37.75 280 ALA A N 1
ATOM 2194 C CA . ALA A 1 280 ? 19.419 11.577 -20.149 1.00 37.75 280 ALA A CA 1
ATOM 2195 C C . ALA A 1 280 ? 20.508 11.357 -19.077 1.00 37.75 280 ALA A C 1
ATOM 2197 O O . ALA A 1 280 ? 21.234 10.370 -19.133 1.00 37.75 280 ALA A O 1
ATOM 2198 N N . ALA A 1 281 ? 20.575 12.229 -18.067 1.00 39.97 281 ALA A N 1
ATOM 2199 C CA . ALA A 1 281 ? 21.499 12.081 -16.942 1.00 39.97 281 ALA A CA 1
ATOM 2200 C C . ALA A 1 281 ? 21.104 10.953 -15.963 1.00 39.97 281 ALA A C 1
ATOM 2202 O O . ALA A 1 281 ? 21.950 10.494 -15.201 1.00 39.97 281 ALA A O 1
ATOM 2203 N N . PHE A 1 282 ? 19.841 10.503 -15.969 1.00 44.50 282 PHE A N 1
ATOM 2204 C CA . PHE A 1 282 ? 19.350 9.453 -15.065 1.00 44.50 282 PHE A CA 1
ATOM 2205 C C . PHE A 1 282 ? 19.626 8.043 -15.595 1.00 44.50 282 PHE A C 1
ATOM 2207 O O . PHE A 1 282 ? 20.020 7.177 -14.819 1.00 44.50 282 PHE A O 1
ATOM 2214 N N . ALA A 1 283 ? 19.486 7.827 -16.908 1.00 42.47 283 ALA A N 1
ATOM 2215 C CA . ALA A 1 283 ? 19.813 6.549 -17.545 1.00 42.47 283 ALA A CA 1
ATOM 2216 C C . ALA A 1 283 ? 21.311 6.214 -17.415 1.00 42.47 283 ALA A C 1
ATOM 2218 O O . ALA A 1 283 ? 21.669 5.093 -17.073 1.00 42.47 283 ALA A O 1
ATOM 2219 N N . GLU A 1 284 ? 22.187 7.208 -17.611 1.00 40.97 284 GLU A N 1
ATOM 2220 C CA . GLU A 1 284 ? 23.641 7.036 -17.463 1.00 40.97 284 GLU A CA 1
ATOM 2221 C C . GLU A 1 284 ? 24.068 6.816 -15.996 1.00 40.97 284 GLU A C 1
ATOM 2223 O O . GLU A 1 284 ? 25.050 6.126 -15.747 1.00 40.97 284 GLU A O 1
ATOM 2228 N N . ALA A 1 285 ? 23.321 7.331 -15.010 1.00 42.06 285 ALA A N 1
ATOM 2229 C CA . ALA A 1 285 ? 23.609 7.110 -13.587 1.00 42.06 285 ALA A CA 1
ATOM 2230 C C . ALA A 1 285 ? 23.181 5.718 -13.076 1.00 42.06 285 ALA A C 1
ATOM 2232 O O . ALA A 1 285 ? 23.782 5.211 -12.128 1.00 42.06 285 ALA A O 1
ATOM 2233 N N . ALA A 1 286 ? 22.162 5.105 -13.690 1.00 44.69 286 ALA A N 1
ATOM 2234 C CA . ALA A 1 286 ? 21.695 3.760 -13.349 1.00 44.69 286 ALA A CA 1
ATOM 2235 C C . ALA A 1 286 ? 22.622 2.649 -13.884 1.00 44.69 286 ALA A C 1
ATOM 2237 O O . ALA A 1 286 ? 22.717 1.595 -13.261 1.00 44.69 286 ALA A O 1
ATOM 2238 N N . ASP A 1 287 ? 23.319 2.898 -14.999 1.00 44.09 287 ASP A N 1
ATOM 2239 C CA . ASP A 1 287 ? 24.224 1.932 -15.648 1.00 44.09 287 ASP A CA 1
ATOM 2240 C C . ASP A 1 287 ? 25.656 1.948 -15.066 1.00 44.09 287 ASP A C 1
ATOM 2242 O O . ASP A 1 287 ? 26.370 0.950 -15.145 1.00 44.09 287 ASP A O 1
ATOM 2246 N N . ASP A 1 288 ? 26.084 3.063 -14.457 1.00 43.31 288 ASP A N 1
ATOM 2247 C CA . ASP A 1 288 ? 27.462 3.254 -13.958 1.00 43.31 288 ASP A CA 1
ATOM 2248 C C . ASP A 1 288 ? 27.601 3.034 -12.436 1.00 43.31 288 ASP A C 1
ATOM 2250 O O . ASP A 1 288 ? 28.699 3.020 -11.870 1.00 43.31 288 ASP A O 1
ATOM 2254 N N . ALA A 1 289 ? 26.482 2.826 -11.738 1.00 45.31 289 ALA A N 1
ATOM 2255 C CA . ALA A 1 289 ? 26.500 2.409 -10.349 1.00 45.31 289 ALA A CA 1
ATOM 2256 C C . ALA A 1 289 ? 26.644 0.885 -10.282 1.00 45.31 289 ALA A C 1
ATOM 2258 O O . ALA A 1 289 ? 25.830 0.126 -10.793 1.00 45.31 289 ALA A O 1
ATOM 2259 N N . ASN A 1 290 ? 27.657 0.423 -9.560 1.00 49.25 290 ASN A N 1
ATOM 2260 C CA . ASN A 1 290 ? 27.637 -0.861 -8.872 1.00 49.25 290 ASN A CA 1
ATOM 2261 C C . ASN A 1 290 ? 26.426 -0.852 -7.914 1.00 49.25 290 ASN A C 1
ATOM 2263 O O . ASN A 1 290 ? 26.570 -0.506 -6.743 1.00 49.25 290 ASN A O 1
ATOM 2267 N N . THR A 1 291 ? 25.217 -1.042 -8.452 1.00 55.66 291 THR A N 1
ATOM 2268 C CA . THR A 1 291 ? 23.972 -0.679 -7.779 1.00 55.66 291 THR A CA 1
ATOM 2269 C C . THR A 1 291 ? 23.742 -1.593 -6.589 1.00 55.66 291 THR A C 1
ATOM 2271 O O . THR A 1 291 ? 23.679 -2.811 -6.728 1.00 55.66 291 THR A O 1
ATOM 2274 N N . ASP A 1 292 ? 23.506 -0.968 -5.445 1.00 66.38 292 ASP A N 1
ATOM 2275 C CA . ASP A 1 292 ? 22.990 -1.493 -4.175 1.00 66.38 292 ASP A CA 1
ATOM 2276 C C . ASP A 1 292 ? 21.769 -2.457 -4.308 1.00 66.38 292 ASP A C 1
ATOM 2278 O O . ASP A 1 292 ? 21.446 -3.208 -3.387 1.00 66.38 292 ASP A O 1
ATOM 2282 N N . CYS A 1 293 ? 21.150 -2.548 -5.493 1.00 77.38 293 CYS A N 1
ATOM 2283 C CA . CYS A 1 293 ? 20.051 -3.451 -5.861 1.00 77.38 293 CYS A CA 1
ATOM 2284 C C . CYS A 1 293 ? 20.465 -4.783 -6.514 1.00 77.38 293 CYS A C 1
ATOM 2286 O O . CYS A 1 293 ? 19.765 -5.294 -7.386 1.00 77.38 293 CYS A O 1
ATOM 2288 N N . ASP A 1 294 ? 21.581 -5.380 -6.101 1.00 84.50 294 ASP A N 1
ATOM 2289 C CA . ASP A 1 294 ? 21.894 -6.767 -6.469 1.00 84.50 294 ASP A CA 1
ATOM 2290 C C . ASP A 1 294 ? 20.902 -7.735 -5.796 1.00 84.50 294 ASP A C 1
ATOM 2292 O O . ASP A 1 294 ? 21.044 -8.070 -4.614 1.00 84.50 294 ASP A O 1
ATOM 2296 N N . LEU A 1 295 ? 19.898 -8.212 -6.543 1.00 84.88 295 LEU A N 1
ATOM 2297 C CA . LEU A 1 295 ? 18.901 -9.156 -6.027 1.00 84.88 295 LEU A CA 1
ATOM 2298 C C . LEU A 1 295 ? 19.516 -10.488 -5.568 1.00 84.88 295 LEU A C 1
ATOM 2300 O O . LEU A 1 295 ? 18.944 -11.152 -4.704 1.00 84.88 295 LEU A O 1
ATOM 2304 N N . THR A 1 296 ? 20.698 -10.870 -6.056 1.00 86.19 296 THR A N 1
ATOM 2305 C CA . THR A 1 296 ? 21.425 -12.047 -5.549 1.00 86.19 296 THR A CA 1
ATOM 2306 C C . THR A 1 296 ? 21.818 -11.838 -4.092 1.00 86.19 296 THR A C 1
ATOM 2308 O O . THR A 1 296 ? 21.666 -12.730 -3.258 1.00 86.19 296 THR A O 1
ATOM 2311 N N . ARG A 1 297 ? 22.262 -10.626 -3.751 1.00 86.31 297 ARG A N 1
ATOM 2312 C CA . ARG A 1 297 ? 22.586 -10.227 -2.379 1.00 86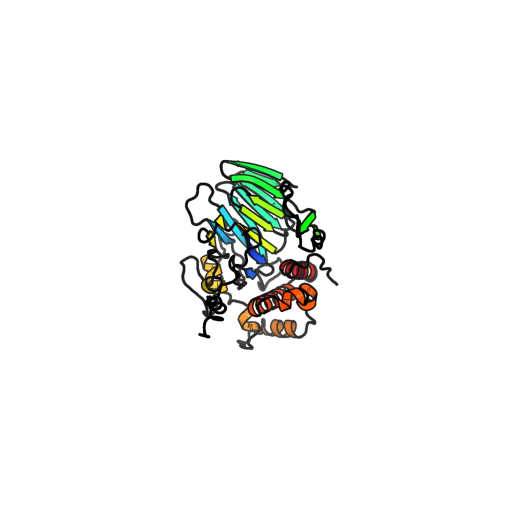.31 297 ARG A CA 1
ATOM 2313 C C . ARG A 1 297 ? 21.332 -9.999 -1.532 1.00 86.31 297 ARG A C 1
ATOM 2315 O O . ARG A 1 297 ? 21.311 -10.399 -0.367 1.00 86.31 297 ARG A O 1
ATOM 2322 N N . LEU A 1 298 ? 20.306 -9.353 -2.091 1.00 86.56 298 LEU A N 1
ATOM 2323 C CA . LEU A 1 298 ? 19.082 -9.002 -1.359 1.00 86.56 298 LEU A CA 1
ATOM 2324 C C . LEU A 1 298 ? 18.193 -10.225 -1.092 1.00 86.56 298 LEU A C 1
ATOM 2326 O O . LEU A 1 298 ? 17.724 -10.406 0.030 1.00 86.56 298 LEU A O 1
ATOM 2330 N N . CYS A 1 299 ? 17.994 -11.081 -2.092 1.00 84.81 299 CYS A N 1
ATOM 2331 C CA . CYS A 1 299 ? 17.010 -12.167 -2.082 1.00 84.81 299 CYS A CA 1
ATOM 2332 C C . CYS A 1 299 ? 17.647 -13.564 -2.018 1.00 84.81 299 CYS A C 1
ATOM 2334 O O . CYS A 1 299 ? 17.038 -14.497 -1.490 1.00 84.81 299 CYS A O 1
ATOM 2336 N N . GLY A 1 300 ? 18.886 -13.711 -2.499 1.00 86.00 300 GLY A N 1
ATOM 2337 C CA . GLY A 1 300 ? 19.584 -14.993 -2.580 1.00 86.00 300 GLY A CA 1
ATOM 2338 C C . GLY A 1 300 ? 19.105 -15.879 -3.734 1.00 86.00 300 GLY A C 1
ATOM 2339 O O . GLY A 1 300 ? 17.953 -15.820 -4.168 1.00 86.00 300 GLY A O 1
ATOM 2340 N N . ASP A 1 301 ? 19.981 -16.783 -4.179 1.00 83.56 301 ASP A N 1
ATOM 2341 C CA . ASP A 1 301 ? 19.719 -17.693 -5.307 1.00 83.56 301 ASP A CA 1
ATOM 2342 C C . ASP A 1 301 ? 18.467 -18.560 -5.112 1.00 83.56 301 ASP A C 1
ATOM 2344 O O . ASP A 1 301 ? 17.805 -18.949 -6.069 1.00 83.56 301 ASP A O 1
ATOM 2348 N N . GLY A 1 302 ? 18.131 -18.893 -3.862 1.00 83.12 302 GLY A N 1
ATOM 2349 C CA . GLY A 1 302 ? 16.964 -19.713 -3.547 1.00 83.12 302 GLY A CA 1
ATOM 2350 C C . GLY A 1 302 ? 15.642 -19.047 -3.933 1.00 83.12 302 GLY A C 1
ATOM 2351 O O . GLY A 1 302 ? 14.760 -19.731 -4.441 1.00 83.12 302 GLY A O 1
ATOM 2352 N N . TYR A 1 303 ? 15.507 -17.736 -3.719 1.00 82.31 303 TYR A N 1
ATOM 2353 C CA . TYR A 1 303 ? 14.330 -16.989 -4.165 1.00 82.31 303 TYR A CA 1
ATOM 2354 C C . TYR A 1 303 ? 14.345 -16.863 -5.691 1.00 82.31 303 TYR A C 1
ATOM 2356 O O . TYR A 1 303 ? 13.401 -17.283 -6.349 1.00 82.31 303 TYR A O 1
ATOM 2364 N N . LEU A 1 304 ? 15.465 -16.406 -6.260 1.00 81.81 304 LEU A N 1
ATOM 2365 C CA . LEU A 1 304 ? 15.593 -16.160 -7.701 1.00 81.81 304 LEU A CA 1
ATOM 2366 C C . LEU A 1 304 ? 15.312 -17.401 -8.560 1.00 81.81 304 LEU A C 1
ATOM 2368 O O . LEU A 1 304 ? 14.687 -17.297 -9.607 1.00 81.81 304 LEU A O 1
ATOM 2372 N N . ASN A 1 305 ? 15.711 -18.590 -8.106 1.00 81.50 305 ASN A N 1
ATOM 2373 C CA . ASN A 1 305 ? 15.461 -19.834 -8.838 1.00 81.50 305 ASN A CA 1
ATOM 2374 C C . ASN A 1 305 ? 14.001 -20.324 -8.773 1.00 81.50 305 ASN A C 1
ATOM 2376 O O . ASN A 1 305 ? 13.637 -21.213 -9.542 1.00 81.50 305 ASN A O 1
ATOM 2380 N N . ASN A 1 306 ? 13.183 -19.804 -7.851 1.00 78.81 306 ASN A N 1
ATOM 2381 C CA . ASN A 1 306 ? 11.794 -20.234 -7.634 1.00 78.81 306 ASN A CA 1
ATOM 2382 C C . ASN A 1 306 ? 10.757 -19.154 -7.982 1.00 78.81 306 ASN A C 1
ATOM 2384 O O . ASN A 1 306 ? 9.559 -19.400 -7.839 1.00 78.81 306 ASN A O 1
ATOM 2388 N N . THR A 1 307 ? 11.202 -17.987 -8.440 1.00 76.88 307 THR A N 1
ATOM 2389 C CA . THR A 1 307 ? 10.346 -16.856 -8.804 1.00 76.88 307 THR A CA 1
ATOM 2390 C C . THR A 1 307 ? 10.300 -16.713 -10.323 1.00 76.88 307 THR A C 1
ATOM 2392 O O . THR A 1 307 ? 11.260 -17.036 -11.024 1.00 76.88 307 THR A O 1
ATOM 2395 N N . ASN A 1 308 ? 9.162 -16.269 -10.859 1.00 80.06 308 ASN A N 1
ATOM 2396 C CA . ASN A 1 308 ? 9.026 -16.058 -12.297 1.00 80.06 308 ASN A CA 1
ATOM 2397 C C . ASN A 1 308 ? 9.896 -14.866 -12.760 1.00 80.06 308 ASN A C 1
ATOM 2399 O O . ASN A 1 308 ? 10.173 -13.942 -11.995 1.00 80.06 308 ASN A O 1
ATOM 2403 N N . SER A 1 309 ? 10.343 -14.884 -14.018 1.00 78.69 309 SER A N 1
ATOM 2404 C CA . SER A 1 309 ? 11.278 -13.876 -14.537 1.00 78.69 309 SER A CA 1
ATOM 2405 C C . SER A 1 309 ? 10.686 -12.469 -14.636 1.00 78.69 309 SER A C 1
ATOM 2407 O O . SER A 1 309 ? 11.437 -11.503 -14.566 1.00 78.69 309 SER A O 1
ATOM 2409 N N . GLU A 1 310 ? 9.369 -12.344 -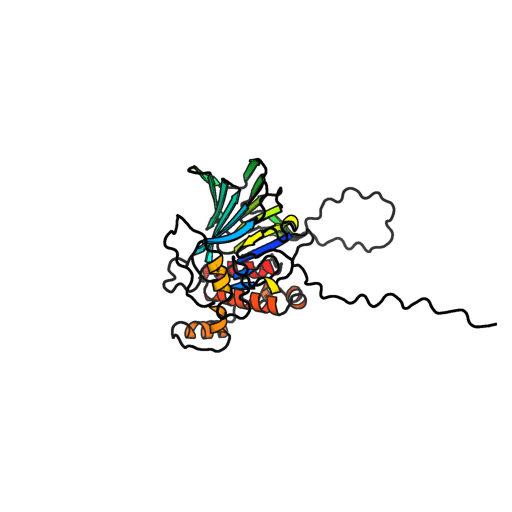14.809 1.00 77.50 310 GLU A N 1
ATOM 2410 C CA . GLU A 1 310 ? 8.684 -11.047 -14.915 1.00 77.50 310 GLU A CA 1
ATOM 2411 C C . GLU A 1 310 ? 8.625 -10.340 -13.555 1.00 77.50 310 GLU A C 1
ATOM 2413 O O . GLU A 1 310 ? 8.926 -9.155 -13.455 1.00 77.50 310 GLU A O 1
ATOM 2418 N N . GLU A 1 311 ? 8.335 -11.084 -12.488 1.00 77.62 311 GLU A N 1
ATOM 2419 C CA . GLU A 1 311 ? 8.358 -10.611 -11.105 1.00 77.62 311 GLU A CA 1
ATOM 2420 C C . GLU A 1 311 ? 9.776 -10.224 -10.682 1.00 77.62 311 GLU A C 1
ATOM 2422 O O . GLU A 1 311 ? 9.957 -9.172 -10.074 1.00 77.62 311 GLU A O 1
ATOM 2427 N N . ILE A 1 312 ? 10.789 -11.022 -11.047 1.00 78.75 312 ILE A N 1
ATOM 2428 C CA . ILE A 1 312 ? 12.197 -10.672 -10.796 1.00 78.75 312 ILE A CA 1
ATOM 2429 C C . ILE A 1 312 ? 12.561 -9.370 -11.516 1.00 78.75 312 ILE A C 1
ATOM 2431 O O . ILE A 1 312 ? 13.139 -8.483 -10.892 1.00 78.75 312 ILE A O 1
ATOM 2435 N N . ALA A 1 313 ? 12.201 -9.239 -12.797 1.00 80.06 313 ALA A N 1
ATOM 2436 C CA . ALA A 1 313 ? 12.492 -8.041 -13.580 1.00 80.06 313 ALA A CA 1
ATOM 2437 C C . ALA A 1 313 ? 11.827 -6.797 -12.974 1.00 80.06 313 ALA A C 1
ATOM 2439 O O . ALA A 1 313 ? 12.498 -5.788 -12.760 1.00 80.06 313 ALA A O 1
ATOM 2440 N N . PHE A 1 314 ? 10.544 -6.895 -12.614 1.00 81.88 314 PHE A N 1
ATOM 2441 C CA . PHE A 1 314 ? 9.819 -5.802 -11.969 1.00 81.88 314 PHE A CA 1
ATOM 2442 C C . PHE A 1 314 ? 10.435 -5.424 -10.617 1.00 81.88 314 PHE A C 1
ATOM 2444 O O . PHE A 1 314 ? 10.572 -4.242 -10.306 1.00 81.88 314 PHE A O 1
ATOM 2451 N N . LEU A 1 315 ? 10.828 -6.412 -9.807 1.00 82.62 315 LEU A N 1
ATOM 2452 C CA . LEU A 1 315 ? 11.459 -6.188 -8.506 1.00 82.62 315 LEU A CA 1
ATOM 2453 C C . LEU A 1 315 ? 12.824 -5.497 -8.639 1.00 82.62 315 LEU A C 1
ATOM 2455 O O . LEU A 1 315 ? 13.136 -4.593 -7.863 1.00 82.62 315 LEU A O 1
ATOM 2459 N N . GLU A 1 316 ? 13.628 -5.913 -9.617 1.00 83.31 316 GLU A N 1
ATOM 2460 C CA . GLU A 1 316 ? 14.943 -5.332 -9.894 1.00 83.31 316 GLU A CA 1
ATOM 2461 C C . GLU A 1 316 ? 14.822 -3.882 -10.373 1.00 83.31 316 GLU A C 1
ATOM 2463 O O . GLU A 1 316 ? 15.515 -3.001 -9.860 1.00 83.31 316 GLU A O 1
ATOM 2468 N N . GLU A 1 317 ? 13.915 -3.629 -11.319 1.00 81.06 317 GLU A N 1
ATOM 2469 C CA . GLU A 1 317 ? 13.635 -2.297 -11.861 1.00 81.06 317 GLU A CA 1
ATOM 2470 C C . GLU A 1 317 ? 13.137 -1.347 -10.766 1.00 81.06 317 GLU A C 1
ATOM 2472 O O . GLU A 1 317 ? 13.686 -0.258 -10.587 1.00 81.06 317 GLU A O 1
ATOM 2477 N N . SER A 1 318 ? 12.170 -1.811 -9.971 1.00 84.31 318 SER A N 1
ATOM 2478 C CA . SER A 1 318 ? 11.632 -1.109 -8.802 1.00 84.31 318 SER A CA 1
ATOM 2479 C C . SER A 1 318 ? 12.740 -0.714 -7.820 1.00 84.31 318 SER A C 1
ATOM 2481 O O . SER A 1 318 ? 12.882 0.451 -7.450 1.00 84.31 318 SER A O 1
ATOM 2483 N N . CYS A 1 319 ? 13.603 -1.666 -7.450 1.00 85.44 319 CYS A N 1
ATOM 2484 C CA . CYS A 1 319 ? 14.707 -1.389 -6.535 1.00 85.44 319 CYS A CA 1
ATOM 2485 C C . CYS A 1 319 ? 15.668 -0.346 -7.112 1.00 85.44 319 CYS A C 1
ATOM 2487 O O . CYS A 1 319 ? 16.054 0.602 -6.421 1.00 85.44 319 CYS A O 1
ATOM 2489 N N . LYS A 1 320 ? 16.061 -0.505 -8.381 1.00 80.81 320 LYS A N 1
ATOM 2490 C CA . LYS A 1 320 ? 16.992 0.412 -9.044 1.00 80.81 320 LYS A CA 1
ATOM 2491 C C . LYS A 1 320 ? 16.447 1.836 -9.079 1.00 80.81 320 LYS A C 1
ATOM 2493 O O . LYS A 1 320 ? 17.218 2.757 -8.804 1.00 80.81 320 LYS A O 1
ATOM 2498 N N . MET A 1 321 ? 15.157 2.023 -9.361 1.00 79.00 321 MET A N 1
ATOM 2499 C CA . MET A 1 321 ? 14.512 3.341 -9.316 1.00 79.00 321 MET A CA 1
ATOM 2500 C C . MET A 1 321 ? 14.577 3.938 -7.907 1.00 79.00 321 MET A C 1
ATOM 2502 O O . MET A 1 321 ? 15.179 4.999 -7.717 1.00 79.00 321 MET A O 1
ATOM 2506 N N . ASP A 1 322 ? 14.090 3.190 -6.916 1.00 81.38 322 ASP A N 1
ATOM 2507 C CA . ASP A 1 322 ? 14.067 3.603 -5.513 1.00 81.38 322 ASP A CA 1
ATOM 2508 C C . ASP A 1 322 ? 15.441 4.042 -5.006 1.00 81.38 322 ASP A C 1
ATOM 2510 O O . ASP A 1 322 ? 15.607 5.124 -4.443 1.00 81.38 322 ASP A O 1
ATOM 2514 N N . VAL A 1 323 ? 16.459 3.203 -5.191 1.00 79.81 323 VAL A N 1
ATOM 2515 C CA . VAL A 1 323 ? 17.794 3.451 -4.633 1.00 79.81 323 VAL A CA 1
ATOM 2516 C C . VAL A 1 323 ? 18.537 4.553 -5.390 1.00 79.81 323 VAL A C 1
ATOM 2518 O O . VAL A 1 323 ? 19.387 5.238 -4.804 1.00 79.81 323 VAL A O 1
ATOM 2521 N N . THR A 1 324 ? 18.230 4.756 -6.672 1.00 76.62 324 THR A N 1
ATOM 2522 C CA . THR A 1 324 ? 18.823 5.831 -7.480 1.00 76.62 324 THR A CA 1
ATOM 2523 C C . THR A 1 324 ? 18.309 7.195 -7.042 1.00 76.62 324 THR A C 1
ATOM 2525 O O . THR A 1 324 ? 19.103 8.120 -6.848 1.00 76.62 324 THR A O 1
ATOM 2528 N N . ASN A 1 325 ? 17.002 7.314 -6.844 1.00 73.88 325 ASN A N 1
ATOM 2529 C CA . ASN A 1 325 ? 16.355 8.592 -6.577 1.00 73.88 325 ASN A CA 1
ATOM 2530 C C . ASN A 1 325 ? 16.265 8.924 -5.075 1.00 73.88 325 ASN A C 1
ATOM 2532 O O . ASN A 1 325 ? 16.169 10.098 -4.702 1.00 73.88 325 ASN A O 1
ATOM 2536 N N . ALA A 1 326 ? 16.388 7.927 -4.193 1.00 75.56 326 ALA A N 1
ATOM 2537 C CA . ALA A 1 326 ? 16.386 8.149 -2.754 1.00 75.56 326 ALA A CA 1
ATOM 2538 C C . ALA A 1 326 ? 17.602 8.954 -2.252 1.00 75.56 326 ALA A C 1
ATOM 2540 O O . ALA A 1 326 ? 18.755 8.673 -2.612 1.00 75.56 326 ALA A O 1
ATOM 2541 N N . PRO A 1 327 ? 17.392 9.878 -1.292 1.00 76.00 327 PRO A N 1
ATOM 2542 C CA . PRO A 1 327 ? 18.470 10.456 -0.499 1.00 76.00 327 PRO A CA 1
ATOM 2543 C C . PRO A 1 327 ? 19.367 9.377 0.125 1.00 76.00 327 PRO A C 1
ATOM 2545 O O . PRO A 1 327 ? 18.888 8.336 0.573 1.00 76.00 327 PRO A O 1
ATOM 2548 N N . ALA A 1 328 ? 20.672 9.650 0.245 1.00 75.88 328 ALA A N 1
ATOM 2549 C CA . ALA A 1 328 ? 21.657 8.673 0.728 1.00 75.88 328 ALA A CA 1
ATOM 2550 C C . ALA A 1 328 ? 21.284 8.013 2.074 1.00 75.88 328 ALA A C 1
ATOM 2552 O O . ALA A 1 328 ? 21.503 6.820 2.258 1.00 75.88 328 ALA A O 1
ATOM 2553 N N . GLY A 1 329 ? 20.666 8.761 2.997 1.00 75.50 329 GLY A N 1
ATOM 2554 C CA . GLY A 1 329 ? 20.225 8.237 4.297 1.00 75.50 329 GLY A CA 1
ATOM 2555 C C . GLY A 1 329 ? 19.036 7.267 4.246 1.00 75.50 329 GLY A C 1
ATOM 2556 O O . GLY A 1 329 ? 18.722 6.655 5.262 1.00 75.50 329 GLY A O 1
ATOM 2557 N N . MET A 1 330 ? 18.372 7.124 3.095 1.00 79.38 330 MET A N 1
ATOM 2558 C CA . MET A 1 330 ? 17.158 6.317 2.919 1.00 79.38 330 MET A CA 1
ATOM 2559 C C . MET A 1 330 ? 17.411 5.005 2.162 1.00 79.38 330 MET A C 1
ATOM 2561 O O . MET A 1 330 ? 16.647 4.057 2.335 1.00 79.38 330 MET A O 1
ATOM 2565 N N . LYS A 1 331 ? 18.508 4.907 1.396 1.00 82.81 331 LYS A N 1
ATOM 2566 C CA . LYS A 1 331 ? 18.832 3.754 0.531 1.00 82.81 331 LYS A CA 1
ATOM 2567 C C . LYS A 1 331 ? 18.798 2.411 1.266 1.00 82.81 331 LYS A C 1
ATOM 2569 O O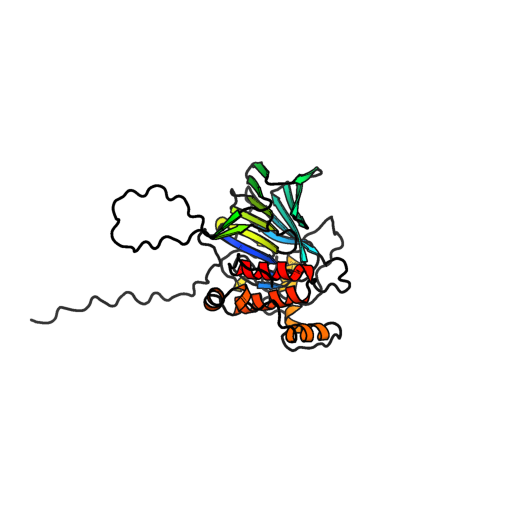 . LYS A 1 331 ? 18.111 1.494 0.841 1.00 82.81 331 LYS A O 1
ATOM 2574 N N . CYS A 1 332 ? 19.429 2.334 2.436 1.00 84.12 332 CYS A N 1
ATOM 2575 C CA . CYS A 1 332 ? 19.444 1.123 3.265 1.00 84.12 332 CYS A CA 1
ATOM 2576 C C . CYS A 1 332 ? 18.038 0.647 3.685 1.00 84.12 332 CYS A C 1
ATOM 2578 O O . CYS A 1 332 ? 17.773 -0.554 3.764 1.00 84.12 332 CYS A O 1
ATOM 2580 N N . ASN A 1 333 ? 17.112 1.573 3.965 1.00 84.00 333 ASN A N 1
ATOM 2581 C CA . ASN A 1 333 ? 15.741 1.201 4.321 1.00 84.00 333 ASN A CA 1
ATOM 2582 C C . ASN A 1 333 ? 14.995 0.598 3.119 1.00 84.00 333 ASN A C 1
ATOM 2584 O O . ASN A 1 333 ? 14.186 -0.316 3.286 1.00 84.00 333 ASN A O 1
ATOM 2588 N N . LEU A 1 334 ? 15.303 1.084 1.915 1.00 85.25 334 LEU A N 1
ATOM 2589 C CA . LEU A 1 334 ? 14.735 0.599 0.659 1.00 85.25 334 LEU A CA 1
ATOM 2590 C C . LEU A 1 334 ? 15.293 -0.778 0.311 1.00 85.25 334 LEU A C 1
ATOM 2592 O O . LEU A 1 334 ? 14.511 -1.713 0.183 1.00 85.25 334 LEU A O 1
ATOM 2596 N N . GLU A 1 335 ? 16.615 -0.960 0.312 1.00 86.62 335 GLU A N 1
ATOM 2597 C CA . GLU A 1 335 ? 17.247 -2.277 0.120 1.00 86.62 335 GLU A CA 1
ATOM 2598 C C . GLU A 1 335 ? 16.674 -3.339 1.068 1.00 86.62 335 GLU A C 1
ATOM 2600 O O . GLU A 1 335 ? 16.319 -4.443 0.653 1.00 86.62 335 GLU A O 1
ATOM 2605 N N . ARG A 1 336 ? 16.536 -2.991 2.357 1.00 86.25 336 ARG A N 1
ATOM 2606 C CA . ARG A 1 336 ? 15.948 -3.886 3.357 1.00 86.25 336 ARG A CA 1
ATOM 2607 C C . ARG A 1 336 ? 14.513 -4.257 3.007 1.00 86.25 336 ARG A C 1
ATOM 2609 O O . ARG A 1 336 ? 14.116 -5.393 3.234 1.00 86.25 336 ARG A O 1
ATOM 2616 N N . THR A 1 337 ? 13.746 -3.324 2.460 1.00 87.06 337 THR A N 1
ATOM 2617 C CA . THR A 1 337 ? 12.364 -3.573 2.054 1.00 87.06 337 THR A CA 1
ATOM 2618 C C . THR A 1 337 ? 12.288 -4.607 0.923 1.00 87.06 337 THR A C 1
ATOM 2620 O O . THR A 1 337 ? 11.511 -5.557 1.025 1.00 87.06 337 THR A O 1
ATOM 2623 N N . TYR A 1 338 ? 13.160 -4.506 -0.083 1.00 87.62 338 TYR A N 1
ATOM 2624 C CA . TYR A 1 338 ? 13.275 -5.511 -1.150 1.00 87.62 338 TYR A CA 1
ATOM 2625 C C . TYR A 1 338 ? 13.761 -6.868 -0.629 1.00 87.62 338 TYR A C 1
ATOM 2627 O O . TYR A 1 338 ? 13.205 -7.908 -0.985 1.00 87.62 338 TYR A O 1
ATOM 2635 N N . ALA A 1 339 ? 14.737 -6.878 0.281 1.00 85.94 339 ALA A N 1
ATOM 2636 C CA . ALA A 1 339 ? 15.187 -8.107 0.927 1.00 85.94 339 ALA A CA 1
ATOM 2637 C C . ALA A 1 339 ? 14.049 -8.792 1.715 1.00 85.94 339 ALA A C 1
ATOM 2639 O O . ALA A 1 339 ? 13.840 -10.000 1.590 1.00 85.94 339 ALA A O 1
ATOM 2640 N N . GLU A 1 340 ? 13.262 -8.031 2.482 1.00 84.19 340 GLU A N 1
ATOM 2641 C CA . GLU A 1 340 ? 12.094 -8.531 3.221 1.00 84.19 340 GLU A CA 1
ATOM 2642 C C . GLU A 1 340 ? 11.001 -9.084 2.294 1.00 84.19 340 GLU A C 1
ATOM 2644 O O . GLU A 1 340 ? 10.367 -10.084 2.637 1.00 84.19 340 GLU A O 1
ATOM 2649 N N . GLN A 1 341 ? 10.784 -8.479 1.120 1.00 84.06 341 GLN A N 1
ATOM 2650 C CA . GLN A 1 341 ? 9.829 -8.973 0.120 1.00 84.06 341 GLN A CA 1
ATOM 2651 C C . GLN A 1 341 ? 10.190 -10.380 -0.371 1.00 84.06 341 GLN A C 1
ATOM 2653 O O . GLN A 1 341 ? 9.304 -11.218 -0.524 1.00 84.06 341 GLN A O 1
ATOM 2658 N N . CYS A 1 342 ? 11.485 -10.664 -0.502 1.00 82.44 342 CYS A N 1
ATOM 2659 C CA . CYS A 1 342 ? 12.017 -11.986 -0.831 1.00 82.44 342 CYS A CA 1
ATOM 2660 C C . CYS A 1 342 ? 12.132 -12.942 0.375 1.00 82.44 342 CYS A C 1
ATOM 2662 O O . CYS A 1 342 ? 12.607 -14.070 0.237 1.00 82.44 342 CYS A O 1
ATOM 2664 N N . GLY A 1 343 ? 11.742 -12.508 1.579 1.00 80.19 343 GLY A N 1
ATOM 2665 C CA . GLY A 1 343 ? 11.849 -13.295 2.812 1.00 80.19 343 GLY A CA 1
ATOM 2666 C C . GLY A 1 343 ? 13.223 -13.251 3.499 1.00 80.19 343 GLY A C 1
ATOM 2667 O O . GLY A 1 343 ? 13.471 -14.016 4.439 1.00 80.19 343 GLY A O 1
ATOM 2668 N N . ASN A 1 344 ? 14.123 -12.358 3.081 1.00 83.50 344 ASN A N 1
ATOM 2669 C CA . ASN A 1 344 ? 15.420 -12.134 3.717 1.00 83.50 344 ASN A CA 1
ATOM 2670 C C . ASN A 1 344 ? 15.344 -11.062 4.824 1.00 83.50 344 ASN A C 1
ATOM 2672 O O . ASN A 1 344 ? 15.816 -9.936 4.688 1.00 83.50 344 ASN A O 1
ATOM 2676 N N . PHE A 1 345 ? 14.788 -11.443 5.975 1.00 80.94 345 PHE A N 1
ATOM 2677 C CA . PHE A 1 345 ? 14.622 -10.557 7.142 1.00 80.94 345 PHE A CA 1
ATOM 2678 C C . PHE A 1 345 ? 15.914 -10.266 7.928 1.00 80.94 345 PHE A C 1
ATOM 2680 O O . PHE A 1 345 ? 15.906 -9.445 8.842 1.00 80.94 345 PHE A O 1
ATOM 2687 N N . ASN A 1 346 ? 17.024 -10.935 7.596 1.00 77.69 346 ASN A N 1
ATOM 2688 C CA . ASN A 1 346 ? 18.322 -10.757 8.262 1.00 77.69 346 ASN A CA 1
ATOM 2689 C C . ASN A 1 346 ? 19.270 -9.851 7.467 1.00 77.69 346 ASN A C 1
ATOM 2691 O O . ASN A 1 346 ? 20.464 -9.801 7.762 1.00 77.69 346 A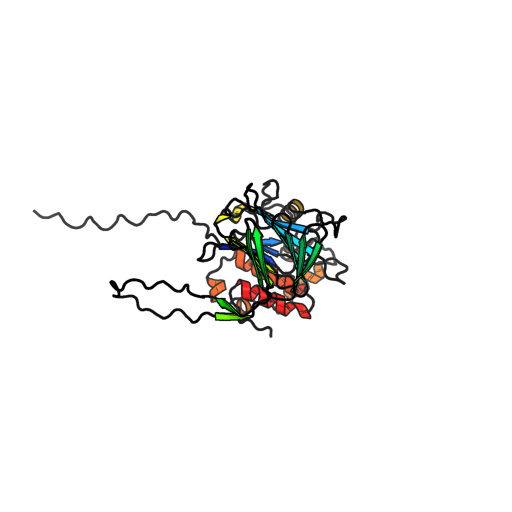SN A O 1
ATOM 2695 N N . PHE A 1 347 ? 18.760 -9.172 6.441 1.00 80.94 347 PHE A N 1
ATOM 2696 C CA . PHE A 1 347 ? 19.558 -8.293 5.610 1.00 80.94 347 PHE A CA 1
ATOM 2697 C C . PH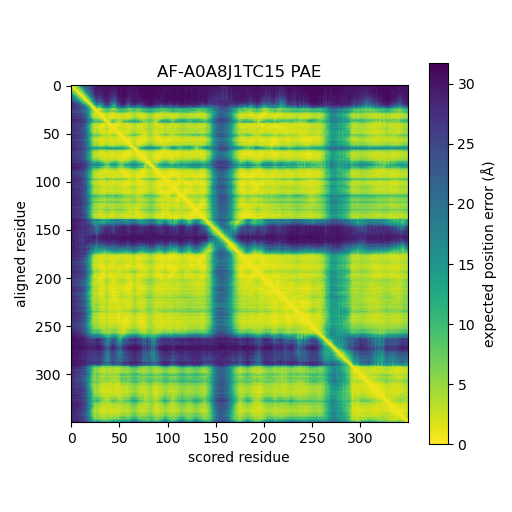E A 1 347 ? 20.143 -7.124 6.415 1.00 80.94 347 PHE A C 1
ATOM 2699 O O . PHE A 1 347 ? 19.439 -6.416 7.144 1.00 80.94 347 PHE A O 1
ATOM 2706 N N . VAL A 1 348 ? 21.448 -6.911 6.248 1.00 77.88 348 VAL A N 1
ATOM 2707 C CA . VAL A 1 348 ? 22.199 -5.814 6.858 1.00 77.88 348 VAL A CA 1
ATOM 2708 C C . VAL A 1 348 ? 22.836 -5.004 5.737 1.00 77.88 348 VAL A C 1
ATOM 2710 O O . VAL A 1 348 ? 23.504 -5.561 4.868 1.00 77.88 348 VAL A O 1
ATOM 2713 N N . CYS A 1 349 ? 22.616 -3.694 5.772 1.00 74.81 349 CYS A N 1
ATOM 2714 C CA . CYS A 1 349 ? 23.220 -2.754 4.834 1.00 74.81 349 CYS A CA 1
ATOM 2715 C C . CYS A 1 349 ? 24.737 -2.702 5.061 1.00 74.81 349 CYS A C 1
ATOM 2717 O O . CYS A 1 349 ? 25.180 -2.793 6.211 1.00 74.81 349 CYS A O 1
ATOM 2719 N N . VAL A 1 350 ? 25.508 -2.596 3.978 1.00 64.44 350 VAL A N 1
ATOM 2720 C CA . VAL A 1 350 ? 26.983 -2.638 4.001 1.00 64.44 350 VAL A CA 1
ATOM 2721 C C . VAL A 1 350 ? 27.571 -1.245 4.167 1.00 64.44 350 VAL A C 1
ATOM 2723 O O . VAL A 1 350 ? 26.999 -0.297 3.589 1.00 64.44 350 VAL A O 1
#

Foldseek 3Di:
DDDDDDDDPDDPPDPPPPPQLPACADPQQKFKWKQFFLGWTAASLGAIAHAFFFFKFFAKWFPDPDPWTKTKIWGWDQDPPPPVSLGIFTAWIWIDGPQWIWIQGAPRWIWIGGPPDIDTDDAWDWDQDPLLGIKTKHQWDKDWAPPDPPDDDDPDDDPDDDPCPDDPGTDIDIDLWTWIDRVSQQWIWTDSNTGMIMIMGHPVQQQGMDISSGRNPNDNVLRLAAPVGDRCPPPFASSLRNGLSGGDADPVCNPGDRDPDGRPLVALPPPPDPDPVVRVVLSVQLVPDPDPLPCCLLQNPVLVVVDDPVSVVSLSSSLSSSLSPDDPVCNQVSSCVSSVVNVNNVDDDD

Sequence (350 aa):
MALLGILSFLACFLVHASNAETLIIDSYGNATCRSQGEVHYWSLDGLGYHHQCDCKYLLLGSIIKTRTPFKVLSKNWYLPGDEIQRASWTKYVEVELRRLTIRLGQDKKVTLKIGPFSATVTGDSEMMLGKYGLIKINFGGNECAGSMPVIEPVQADDALRADFMPPPPPRCWISRFVTVEVPSIGLKVEFDGFADARVTLSKFWMRKVNGLCQNFDGDAMNDWRMRDGTNVEGMENPGTMIGNSYQVFDPEDPECQPCSLPDLPWMVFNGGLQRDPVFAAFAEAADDANTDCDLTRLCGDGYLNNTNSEEIAFLEESCKMDVTNAPAGMKCNLERTYAEQCGNFNFVCV

Solvent-accessible surface area (backbone atoms only — not comparable to full-atom values): 20096 Å² total; per-residue (Å²): 144,89,90,86,83,89,90,86,87,87,87,85,84,78,79,76,80,67,85,71,68,76,51,55,47,49,102,85,40,32,25,58,18,39,37,33,45,52,24,38,35,27,18,28,29,61,37,74,46,44,43,72,45,55,45,34,30,37,37,34,26,50,71,52,95,57,96,70,47,42,37,34,34,37,29,27,30,56,58,92,87,52,88,79,58,87,47,12,28,36,47,32,40,33,42,35,56,86,60,40,35,41,35,47,25,49,84,60,43,32,36,42,34,48,84,93,44,73,47,76,58,92,57,70,44,76,48,77,50,78,90,46,36,57,34,40,36,40,71,45,47,84,42,52,56,72,76,70,76,85,72,72,86,74,80,93,80,80,93,78,88,73,88,78,70,75,76,75,78,52,56,66,44,74,45,68,32,33,36,43,36,28,68,79,73,36,37,37,39,34,32,50,21,59,28,45,34,39,41,36,36,35,58,87,45,50,66,34,33,37,38,69,28,31,42,36,78,45,54,34,88,71,54,44,39,28,75,89,63,52,75,34,74,92,49,95,37,39,35,35,51,29,48,49,52,29,54,47,92,34,91,93,50,78,80,66,70,76,72,84,68,70,46,70,70,66,55,59,74,66,78,58,72,77,82,47,78,78,56,59,61,52,46,58,53,64,72,72,43,90,56,90,56,46,54,60,79,40,35,28,65,74,42,62,76,75,51,59,69,68,61,51,49,52,52,44,52,53,40,47,53,34,52,68,73,38,57,83,92,46,30,57,62,50,49,42,50,57,5,41,75,52,67,30,75,82,66,72,79,132

Nearest PDB structures (foldseek):
  8d3d-assembly1_A  TM=7.961E-01  e=8.016E-14  Homo sapiens
  8d3c-assembly1_A  TM=8.086E-01  e=1.642E-12  Homo sapiens
  6rbf-assembly2_B  TM=7.659E-01  e=9.168E-13  Homo sapiens
  8oer-assembly1_D  TM=8.053E-01  e=5.266E-12  Homo sapiens
  7zwh-assembly1_E  TM=7.168E-01  e=1.980E-11  Homo sapiens

Radius of gyration: 23.23 Å; Cα contacts (8 Å, |Δi|>4): 628; chains: 1; bounding box: 50×94×49 Å

Secondary structure (DSSP, 8-state):
--------S--S--------------TTSEEEEEEETTTEEE-SS--EEE----SEEEEEEE-S--SS--EEEEEEEEPTT-TT---EEEEEEEEEETTEEEEEEGGG-EEEEETTEEEEE-S-EEEE-GGG-EEEEE---EEEET---------SS-------PPPPPPEEEE---EEEEEGGGTEEEEE-SSS-EEEEEEGGGTTSEESTT---SS-GGG--B-TT--B-TTSSSHHHHHHHHTEE-BTTBTTPPPP-S--THHHHHS------HHHHHHHHHHHSS--S--HHHHHHHHHHTTS-HHHHHHHHHHHHHHHHHS-TTTHHHHHHHHHHHTT-TT----

Organism: Owenia fusiformis (NCBI:txid6347)

InterPro domains:
  IPR001846 von Willebrand factor, type D domain [PF00094] (177-230)
  IPR001846 von Willebrand factor, type D domain [PS51233] (31-257)
  IPR001846 von Willebrand factor, type D domain [SM00216] (21-229)
  IPR052749 Alpha-tectorin [PTHR46160] (27-342)

pLDDT: mean 77.73, std 21.08, range [25.66, 98.62]

Mean predicted aligned error: 11.49 Å